Protein AF-K2RUW6-F1 (afdb_monomer_lite)

Foldseek 3Di:
DDDDDDDDDDDDDDDDDDDDDDDDDDDDDDDDDDDDDDDDDDDDDDDPVPPPQVQWWWWFDDLNDTDTDRPVVCQLDVPDGFWTFTDGDDDDDDDDDDDDDLRATFTQLLLCQWLVLVQVLVCVVVCVQPDWQEKEFEDEEADQDDDDGSLLAQDPQHACCNRPVLNLLLSVCVRPNAAQWKAKAFAEPHPPRPDDDQPRRRGHWMWMWGHHPVNHTYIYIYYHRDPDPFAWGIWIHHPFWIKTFTDTFCQSVCVVVVHDPPDPPHRADDQVRFMWIWGQDPNDTDIDTHGRPDGPGSVVLVVQCVCSNVVHDHHPHDPVSSVVSVVSSVQNSVNNRVVHMDGD

pLDDT: mean 72.22, std 28.94, range [18.72, 98.88]

Sequence (344 aa):
MPDGTSLRTPEGTQRLESLGVSRCVWSWRGSKTGTPLYLPITSRRVNLDTIDNSKVISEAVREGRWQTRPLSEVLQRAHTVGSCVVHQTQPPRTTGRIYARTNASTTHAHRRWDADFVTLRKLLEDGTLGRVVDFNTHFDRYSPTLRAGWKAETRPGNGAIYDLGTHLIDQVVTLFGLPAKITAFIGNQRADAPRGAGHADPGDSFTVHLHYNDGLLATARAAVMSTEEEQLRFWVRGEKGSFKKYHLDVQEDQLLAGLRPGQEGYGFDPESHYGTLTLLKDGKPVRQTHPTLPPQTYVEYYRVLEKALNGEGEVPVKAEEAAAVIRLIELAKESSQSGKTLDV

InterPro domains:
  IPR004104 Gfo/Idh/MocA-like oxidoreductase, C-terminal [PF02894] (121-343)
  IPR051317 Gfo/Idh/MocA family oxidoreductases [PTHR43708] (109-344)

Structure (mmCIF, N/CA/C/O backbone):
data_AF-K2RUW6-F1
#
_entry.id   AF-K2RUW6-F1
#
loop_
_atom_site.group_PDB
_atom_site.id
_atom_site.type_symbol
_atom_site.label_atom_id
_atom_site.label_alt_id
_atom_site.label_comp_id
_atom_site.label_asym_id
_atom_site.label_entity_id
_atom_site.label_seq_id
_atom_site.pdbx_PDB_ins_code
_atom_site.Cartn_x
_atom_site.Cartn_y
_atom_site.Cartn_z
_atom_site.occupancy
_atom_site.B_iso_or_equiv
_atom_site.auth_seq_id
_atom_site.auth_comp_id
_atom_site.auth_asym_id
_atom_site.auth_atom_id
_atom_site.pdbx_PDB_model_num
ATOM 1 N N . MET A 1 1 ? -19.564 43.915 -70.260 1.00 26.12 1 MET A N 1
ATOM 2 C CA . MET A 1 1 ? -19.766 42.950 -71.362 1.00 26.12 1 MET A CA 1
ATOM 3 C C . MET A 1 1 ? -18.841 41.756 -71.125 1.00 26.12 1 MET A C 1
ATOM 5 O O . MET A 1 1 ? -17.828 41.976 -70.471 1.00 26.12 1 MET A O 1
ATOM 9 N N . PRO A 1 2 ? -19.269 40.532 -71.487 1.00 47.50 2 PRO A N 1
ATOM 10 C CA . PRO A 1 2 ? -18.914 39.267 -70.806 1.00 47.50 2 PRO A CA 1
ATOM 11 C C . PRO A 1 2 ? -17.624 38.620 -71.364 1.00 47.50 2 PRO A C 1
ATOM 13 O O . PRO A 1 2 ? -17.110 39.124 -72.355 1.00 47.50 2 PRO A O 1
ATOM 16 N N . ASP A 1 3 ? -17.033 37.567 -70.783 1.00 30.02 3 ASP A N 1
ATOM 17 C CA . ASP A 1 3 ? -17.565 36.367 -70.091 1.00 30.02 3 ASP A CA 1
ATOM 18 C C . ASP A 1 3 ? -16.663 35.890 -68.906 1.00 30.02 3 ASP A C 1
ATOM 20 O O . ASP A 1 3 ? -15.709 36.570 -68.549 1.00 30.02 3 ASP A O 1
ATOM 24 N N . GLY A 1 4 ? -16.930 34.811 -68.145 1.00 29.80 4 GLY A N 1
ATOM 25 C CA . GLY A 1 4 ? -18.091 33.912 -68.079 1.00 29.80 4 GLY A CA 1
ATOM 26 C C . GLY A 1 4 ? -18.096 33.012 -66.819 1.00 29.80 4 GLY A C 1
ATOM 27 O O . GLY A 1 4 ? -17.070 32.471 -66.430 1.00 29.80 4 GLY A O 1
ATOM 28 N N . THR A 1 5 ? -19.275 32.867 -66.193 1.00 31.95 5 THR A N 1
ATOM 29 C CA . THR A 1 5 ? -19.789 31.706 -65.403 1.00 31.95 5 THR A CA 1
ATOM 30 C C . THR A 1 5 ? -18.801 30.791 -64.639 1.00 31.95 5 THR A C 1
ATOM 32 O O . THR A 1 5 ? -18.088 29.999 -65.236 1.00 31.95 5 THR A O 1
ATOM 35 N N . SER A 1 6 ? -18.781 30.814 -63.297 1.00 27.91 6 SER A N 1
ATOM 36 C CA . SER A 1 6 ? -19.710 30.097 -62.381 1.00 27.91 6 SER A CA 1
ATOM 37 C C . SER A 1 6 ? -19.414 28.602 -62.159 1.00 27.91 6 SER A C 1
ATOM 39 O O . SER A 1 6 ? -19.637 27.801 -63.057 1.00 27.91 6 SER A O 1
ATOM 41 N N . LEU A 1 7 ? -19.143 28.221 -60.899 1.00 29.03 7 LEU A N 1
ATOM 42 C CA . LEU A 1 7 ? -20.033 27.360 -60.088 1.00 29.03 7 LEU A CA 1
ATOM 43 C C . LEU A 1 7 ? -19.776 27.571 -58.573 1.00 29.03 7 LEU A C 1
ATOM 45 O O . LEU A 1 7 ? -18.788 28.196 -58.194 1.00 29.03 7 LEU A O 1
ATOM 49 N N . ARG A 1 8 ? -20.727 27.165 -57.715 1.00 26.20 8 ARG A N 1
ATOM 50 C CA . ARG A 1 8 ? -20.937 27.705 -56.350 1.00 26.20 8 ARG A CA 1
ATOM 51 C C . ARG A 1 8 ? -20.629 26.732 -55.188 1.00 26.20 8 ARG A C 1
ATOM 53 O O . ARG A 1 8 ? -21.021 25.576 -55.278 1.00 26.20 8 ARG A O 1
ATOM 60 N N . THR A 1 9 ? -20.201 27.310 -54.046 1.00 25.36 9 THR A N 1
ATOM 61 C CA . THR A 1 9 ? -20.559 26.975 -52.625 1.00 25.36 9 THR A CA 1
ATOM 62 C C . THR A 1 9 ? -20.189 25.598 -52.021 1.00 25.36 9 THR A C 1
ATOM 64 O O . THR A 1 9 ? -19.997 24.656 -52.784 1.00 25.36 9 THR A O 1
ATOM 67 N N . PRO A 1 10 ? -20.165 25.425 -50.668 1.00 32.22 10 PRO A N 1
ATOM 68 C CA . PRO A 1 10 ? -20.484 26.371 -49.576 1.00 32.22 10 PRO A CA 1
ATOM 69 C C . PRO A 1 10 ? -19.377 26.567 -48.503 1.00 32.22 10 PRO A C 1
ATOM 71 O O . PRO A 1 10 ? -18.252 26.093 -48.628 1.00 32.22 10 PRO A O 1
ATOM 74 N N . GLU A 1 11 ? -19.738 27.333 -47.471 1.00 26.38 11 GLU A N 1
ATOM 75 C CA . GLU A 1 11 ? -18.943 27.859 -46.350 1.00 26.38 11 GLU A CA 1
ATOM 76 C C . GLU A 1 11 ? -18.670 26.854 -45.203 1.00 26.38 11 GLU A C 1
ATOM 78 O O . GLU A 1 11 ? -19.306 25.806 -45.108 1.00 26.38 11 GLU A O 1
ATOM 83 N N . GLY A 1 12 ? -17.797 27.254 -44.262 1.00 23.20 12 GLY A N 1
ATOM 84 C CA . GLY A 1 12 ? -17.574 26.603 -42.956 1.00 23.20 12 GLY A CA 1
ATOM 85 C C . GLY A 1 12 ? -16.311 25.721 -42.897 1.00 23.20 12 GLY A C 1
ATOM 86 O O . GLY A 1 12 ? -16.040 24.972 -43.826 1.00 23.20 12 GLY A O 1
ATOM 87 N N . THR A 1 13 ? -15.465 25.743 -41.858 1.00 24.97 13 THR A N 1
ATOM 88 C CA . THR A 1 13 ? -15.533 26.441 -40.556 1.00 24.97 13 THR A CA 1
ATOM 89 C C . THR A 1 13 ? -14.110 26.737 -40.032 1.00 24.97 13 THR A C 1
ATOM 91 O O . THR A 1 13 ? -13.125 26.193 -40.519 1.00 24.97 13 THR A O 1
ATOM 94 N N . GLN A 1 14 ? -14.031 27.654 -39.066 1.00 24.70 14 GLN A N 1
ATOM 95 C CA . GLN A 1 14 ? -12.871 28.270 -38.399 1.00 24.70 14 GLN A CA 1
ATOM 96 C C . GLN A 1 14 ? -11.597 27.426 -38.151 1.00 24.70 14 GLN A C 1
ATOM 98 O O . GLN A 1 14 ? -11.634 26.233 -37.863 1.00 24.70 14 GLN A O 1
ATOM 103 N N . ARG A 1 15 ? -10.460 28.144 -38.119 1.00 27.33 15 ARG A N 1
ATOM 104 C CA . ARG A 1 15 ? -9.162 27.704 -37.573 1.00 27.33 15 ARG A CA 1
ATOM 105 C C . ARG A 1 15 ? -9.279 27.156 -36.143 1.00 27.33 15 ARG A C 1
ATOM 107 O O . ARG A 1 15 ? -9.732 27.881 -35.263 1.00 27.33 15 ARG A O 1
ATOM 114 N N . LEU A 1 16 ? -8.654 26.004 -35.898 1.00 23.48 16 LEU A N 1
ATOM 115 C CA . LEU A 1 16 ? -8.007 25.671 -34.621 1.00 23.48 16 LEU A CA 1
ATOM 116 C C . LEU A 1 16 ? -6.668 24.960 -34.890 1.00 23.48 16 LEU A C 1
ATOM 118 O O . LEU A 1 16 ? -6.554 23.740 -34.816 1.00 23.48 16 LEU A O 1
ATOM 122 N N . GLU A 1 17 ? -5.636 25.743 -35.206 1.00 24.02 17 GLU A N 1
ATOM 123 C CA . GLU A 1 17 ? -4.245 25.291 -35.094 1.00 24.02 17 GLU A CA 1
ATOM 124 C C . GLU A 1 17 ? -3.764 25.537 -33.657 1.00 24.02 17 GLU A C 1
ATOM 126 O O . GLU A 1 17 ? -3.716 26.694 -33.244 1.00 24.02 17 GLU A O 1
ATOM 131 N N . SER A 1 18 ? -3.429 24.478 -32.901 1.00 26.59 18 SER A N 1
ATOM 132 C CA . SER A 1 18 ? -2.369 24.437 -31.856 1.00 26.59 18 SER A CA 1
ATOM 133 C C . SER A 1 18 ? -2.510 23.253 -30.877 1.00 26.59 18 SER A C 1
ATOM 135 O O . SER A 1 18 ? -2.664 23.430 -29.675 1.00 26.59 18 SER A O 1
ATOM 137 N N . LEU A 1 19 ? -2.349 22.017 -31.363 1.00 23.31 19 LEU A N 1
ATOM 138 C CA . LEU A 1 19 ? -1.865 20.915 -30.516 1.00 23.31 19 LEU A CA 1
ATOM 139 C C . LEU A 1 19 ? -0.732 20.183 -31.237 1.00 23.31 19 LEU A C 1
ATOM 141 O O . LEU A 1 19 ? -0.948 19.343 -32.110 1.00 23.31 19 LEU A O 1
ATOM 145 N N . GLY A 1 20 ? 0.499 20.549 -30.877 1.00 25.28 20 GLY A N 1
ATOM 146 C CA . GLY A 1 20 ? 1.721 19.951 -31.403 1.00 25.28 20 GLY A CA 1
ATOM 147 C C . GLY A 1 20 ? 1.935 18.538 -30.870 1.00 25.28 20 GLY A C 1
ATOM 148 O O . GLY A 1 20 ? 2.642 18.348 -29.886 1.00 25.28 20 GLY A O 1
ATOM 149 N N . VAL A 1 21 ? 1.357 17.540 -31.540 1.00 21.78 21 VAL A N 1
ATOM 150 C CA . VAL A 1 21 ? 1.669 16.125 -31.300 1.00 21.78 21 VAL A CA 1
ATOM 151 C C . VAL A 1 21 ? 2.730 15.679 -32.304 1.00 21.78 21 VAL A C 1
ATOM 153 O O . VAL A 1 21 ? 2.428 15.327 -33.446 1.00 21.78 21 VAL A O 1
ATOM 156 N N . SER A 1 22 ? 3.991 15.695 -31.873 1.00 21.28 22 SER A N 1
ATOM 157 C CA . SER A 1 22 ? 5.125 15.205 -32.660 1.00 21.28 22 SER A CA 1
ATOM 158 C C . SER A 1 22 ? 4.976 13.711 -32.959 1.00 21.28 22 SER A C 1
ATOM 160 O O . SER A 1 22 ? 5.244 12.862 -32.109 1.00 21.28 22 SER A O 1
ATOM 162 N N . ARG A 1 23 ? 4.576 13.369 -34.190 1.00 19.94 23 ARG A N 1
ATOM 163 C CA . ARG A 1 23 ? 4.574 11.981 -34.674 1.00 19.94 23 ARG A CA 1
ATOM 164 C C . ARG A 1 23 ? 6.006 11.455 -34.761 1.00 19.94 23 ARG A C 1
ATOM 166 O O . ARG A 1 23 ? 6.738 11.818 -35.678 1.00 19.94 23 ARG A O 1
ATOM 173 N N . CYS A 1 24 ? 6.382 10.541 -33.870 1.00 19.39 24 CYS A N 1
ATOM 174 C CA . CYS A 1 24 ? 7.590 9.745 -34.056 1.00 19.39 24 CYS A CA 1
ATOM 175 C C . CYS A 1 24 ? 7.265 8.563 -34.985 1.00 19.39 24 CYS A C 1
ATOM 177 O O . CYS A 1 24 ? 6.547 7.642 -34.604 1.00 19.39 24 CYS A O 1
ATOM 179 N N . VAL A 1 25 ? 7.753 8.614 -36.226 1.00 18.72 25 VAL A N 1
ATOM 180 C CA . VAL A 1 25 ? 7.603 7.537 -37.216 1.00 18.72 25 VAL A CA 1
ATOM 181 C C . VAL A 1 25 ? 8.901 6.742 -37.269 1.00 18.72 25 VAL A C 1
ATOM 183 O O . VAL A 1 25 ? 9.949 7.313 -37.559 1.00 18.72 25 VAL A O 1
ATOM 186 N N . TRP A 1 26 ? 8.824 5.425 -37.078 1.00 18.89 26 TRP A N 1
ATOM 187 C CA . TRP A 1 26 ? 9.929 4.510 -37.370 1.00 18.89 26 TRP A CA 1
ATOM 188 C C . TRP A 1 26 ? 9.476 3.413 -38.330 1.00 18.89 26 TRP A C 1
ATOM 190 O O . TRP A 1 26 ? 8.392 2.850 -38.203 1.00 18.89 26 TRP A O 1
ATOM 200 N N . SER A 1 27 ? 10.313 3.151 -39.332 1.00 19.73 27 SER A N 1
ATOM 201 C CA . SER A 1 27 ? 10.071 2.169 -40.391 1.00 19.73 27 SER A CA 1
ATOM 202 C C . SER A 1 27 ? 10.946 0.935 -40.197 1.00 19.73 27 SER A C 1
ATOM 204 O O . SER A 1 27 ? 12.066 1.044 -39.699 1.00 19.73 27 SER A O 1
ATOM 206 N N . TRP A 1 28 ? 10.478 -0.227 -40.656 1.00 20.50 28 TRP A N 1
ATOM 207 C CA . TRP A 1 28 ? 11.332 -1.404 -40.798 1.00 20.50 28 TRP A CA 1
ATOM 208 C C . TRP A 1 28 ? 10.971 -2.238 -42.037 1.00 20.50 28 TRP A C 1
ATOM 210 O O . TRP A 1 28 ? 9.845 -2.176 -42.534 1.00 20.50 28 TRP A O 1
ATOM 220 N N . ARG A 1 29 ? 11.955 -2.962 -42.589 1.00 21.34 29 ARG A N 1
ATOM 221 C CA . ARG A 1 29 ? 11.885 -3.675 -43.881 1.00 21.34 29 ARG A CA 1
ATOM 222 C C . ARG A 1 29 ? 12.026 -5.193 -43.704 1.00 21.34 29 ARG A C 1
ATOM 224 O O . ARG A 1 29 ? 12.934 -5.632 -43.014 1.00 21.34 29 ARG A O 1
ATOM 231 N N . GLY A 1 30 ? 11.275 -5.955 -44.509 1.00 22.16 30 GLY A N 1
ATOM 232 C CA . GLY A 1 30 ? 11.495 -7.391 -44.776 1.00 22.16 30 GLY A CA 1
ATOM 233 C C . GLY A 1 30 ? 10.592 -8.343 -43.967 1.00 22.16 30 GLY A C 1
ATOM 234 O O . GLY A 1 30 ? 10.224 -8.015 -42.851 1.00 22.16 30 GLY A O 1
ATOM 235 N N . SER A 1 31 ? 10.170 -9.512 -44.474 1.00 24.80 31 SER A N 1
ATOM 236 C CA . SER A 1 31 ? 10.351 -10.089 -45.823 1.00 24.80 31 SER A CA 1
ATOM 237 C C . SER A 1 31 ? 9.348 -11.222 -46.147 1.00 24.80 31 SER A C 1
ATOM 239 O O . SER A 1 31 ? 9.197 -12.126 -45.342 1.00 24.80 31 SER A O 1
ATOM 241 N N . LYS A 1 32 ? 8.749 -11.150 -47.353 1.00 29.05 32 LYS A N 1
ATOM 242 C CA . LYS A 1 32 ? 8.277 -12.185 -48.327 1.00 29.05 32 LYS A CA 1
ATOM 243 C C . LYS A 1 32 ? 7.868 -13.632 -47.914 1.00 29.05 32 LYS A C 1
ATOM 245 O O . LYS A 1 32 ? 8.526 -14.253 -47.102 1.00 29.05 32 LYS A O 1
ATOM 250 N N . THR A 1 33 ? 6.923 -14.171 -48.722 1.00 27.03 33 THR A N 1
ATOM 251 C CA . THR A 1 33 ? 6.273 -15.525 -48.738 1.00 27.03 33 THR A CA 1
ATOM 252 C C . THR A 1 33 ? 5.322 -15.778 -47.547 1.00 27.03 33 THR A C 1
ATOM 254 O O . THR A 1 33 ? 5.494 -15.166 -46.507 1.00 27.03 33 THR A O 1
ATOM 257 N N . GLY A 1 34 ? 4.234 -16.563 -47.575 1.00 24.23 34 GLY A N 1
ATOM 258 C CA . GLY A 1 34 ? 3.506 -17.373 -48.579 1.00 24.23 34 GLY A CA 1
ATOM 259 C C . GLY A 1 34 ? 2.799 -18.525 -47.822 1.00 24.23 34 GLY A C 1
ATOM 260 O O . GLY A 1 34 ? 3.422 -19.082 -46.930 1.00 24.23 34 GLY A O 1
ATOM 261 N N . THR A 1 35 ? 1.537 -18.940 -48.012 1.00 21.73 35 THR A N 1
ATOM 262 C CA . THR A 1 35 ? 0.459 -18.700 -49.009 1.00 21.73 35 THR A CA 1
ATOM 263 C C . THR A 1 35 ? -0.899 -19.025 -48.312 1.00 21.73 35 THR A C 1
ATOM 265 O O . THR A 1 35 ? -0.878 -19.838 -47.388 1.00 21.73 35 THR A O 1
ATOM 268 N N . PRO A 1 36 ? -2.074 -18.423 -48.636 1.00 23.23 36 PRO A N 1
ATOM 269 C CA . PRO A 1 36 ? -3.251 -18.511 -47.752 1.00 23.23 36 PRO A CA 1
ATOM 270 C C . PRO A 1 36 ? -3.958 -19.877 -47.770 1.00 23.23 36 PRO A C 1
ATOM 272 O O . PRO A 1 36 ? -4.435 -20.321 -48.813 1.00 23.23 36 PRO A O 1
ATOM 275 N N . LEU A 1 37 ? -4.120 -20.481 -46.589 1.00 21.27 37 LEU A N 1
ATOM 276 C CA . LEU A 1 37 ? -4.998 -21.630 -46.365 1.00 21.27 37 LEU A CA 1
ATOM 277 C C . LEU A 1 37 ? -6.381 -21.136 -45.907 1.00 21.27 37 LEU A C 1
ATOM 279 O O . LEU A 1 37 ? -6.482 -20.410 -44.918 1.00 21.27 37 LEU A O 1
ATOM 283 N N . TYR A 1 38 ? -7.445 -21.525 -46.611 1.00 22.59 38 TYR A N 1
ATOM 284 C CA . TYR A 1 38 ? -8.826 -21.260 -46.200 1.00 22.59 38 TYR A CA 1
ATOM 285 C C . TYR A 1 38 ? -9.434 -22.513 -45.569 1.00 22.59 38 TYR A C 1
ATOM 287 O O . TYR A 1 38 ? -9.513 -23.552 -46.218 1.00 22.59 38 TYR A O 1
ATOM 295 N N . LEU A 1 39 ? -9.939 -22.384 -44.343 1.00 19.88 39 LEU A N 1
ATOM 296 C CA . LEU A 1 39 ? -10.877 -23.331 -43.742 1.00 19.88 39 LEU A CA 1
ATOM 297 C C . LEU A 1 39 ? -12.059 -22.537 -43.166 1.00 19.88 39 LEU A C 1
ATOM 299 O O . LEU A 1 39 ? -11.839 -21.663 -42.325 1.00 19.88 39 LEU A O 1
ATOM 303 N N . PRO A 1 40 ? -13.305 -22.792 -43.599 1.00 24.72 40 PRO A N 1
ATOM 304 C CA . PRO A 1 40 ? -14.477 -22.376 -42.847 1.00 24.72 40 PRO A CA 1
ATOM 305 C C . PRO A 1 40 ? -14.701 -23.372 -41.704 1.00 24.72 40 PRO A C 1
ATOM 307 O O . PRO A 1 40 ? -14.586 -24.570 -41.932 1.00 24.72 40 PRO A O 1
ATOM 310 N N . ILE A 1 41 ? -15.079 -22.910 -40.510 1.00 21.80 41 ILE A N 1
ATOM 311 C CA . ILE A 1 41 ? -15.919 -23.680 -39.577 1.00 21.80 41 ILE A CA 1
ATOM 312 C C . ILE A 1 41 ? -16.532 -22.754 -38.522 1.00 21.80 41 ILE A C 1
ATOM 314 O O . ILE A 1 41 ? -16.000 -21.703 -38.170 1.00 21.80 41 ILE A O 1
ATOM 318 N N . THR A 1 42 ? -17.722 -23.156 -38.097 1.00 24.77 42 THR A N 1
ATOM 319 C CA . THR A 1 42 ? -18.661 -22.476 -37.208 1.00 24.77 42 THR A CA 1
ATOM 320 C C . THR A 1 42 ? -18.242 -22.459 -35.736 1.00 24.77 42 THR A C 1
ATOM 322 O O . THR A 1 42 ? -17.519 -23.336 -35.272 1.00 24.77 42 THR A O 1
ATOM 325 N N . SER A 1 43 ? -18.810 -21.496 -35.005 1.00 33.50 43 SER A N 1
ATOM 326 C CA . SER A 1 43 ? -18.864 -21.360 -33.541 1.00 33.50 43 SER A CA 1
ATOM 327 C C . SER A 1 43 ? -18.543 -22.608 -32.695 1.00 33.50 43 SER A C 1
ATOM 329 O O . SER A 1 43 ? -19.289 -23.588 -32.684 1.00 33.50 43 SER A O 1
ATOM 331 N N . ARG A 1 44 ? -17.499 -22.503 -31.860 1.00 25.91 44 ARG A N 1
ATOM 332 C CA . ARG A 1 44 ? -17.321 -23.251 -30.599 1.00 25.91 44 ARG A CA 1
ATOM 333 C C . ARG A 1 44 ? -16.289 -22.554 -29.705 1.00 25.91 44 ARG A C 1
ATOM 335 O O . ARG A 1 44 ? -15.545 -21.702 -30.179 1.00 25.91 44 ARG A O 1
ATOM 342 N N . ARG A 1 45 ? -16.302 -22.900 -28.411 1.00 25.81 45 ARG A N 1
ATOM 343 C CA . ARG A 1 45 ? -15.426 -22.337 -27.364 1.00 25.81 45 ARG A CA 1
ATOM 344 C C . ARG A 1 45 ? -13.955 -22.375 -27.793 1.00 25.81 45 ARG A C 1
ATOM 346 O O . ARG A 1 45 ? -13.490 -23.414 -28.257 1.00 25.81 45 ARG A O 1
ATOM 353 N N . VAL A 1 46 ? -13.250 -21.265 -27.594 1.00 29.36 46 VAL A N 1
ATOM 354 C CA . VAL A 1 46 ? -11.802 -21.159 -27.816 1.00 29.36 46 VAL A CA 1
ATOM 355 C C . VAL A 1 46 ? -11.075 -21.988 -26.751 1.00 29.36 46 VAL A C 1
ATOM 357 O O . VAL A 1 46 ? -11.457 -21.967 -25.582 1.00 29.36 46 VAL A O 1
ATOM 360 N N . ASN A 1 47 ? -10.062 -22.752 -27.164 1.00 27.45 47 ASN A N 1
ATOM 361 C CA . ASN A 1 47 ? -9.158 -23.450 -26.249 1.00 27.45 47 ASN A CA 1
ATOM 362 C C . ASN A 1 47 ? -7.985 -22.516 -25.903 1.00 27.45 47 ASN A C 1
ATOM 364 O O . ASN A 1 47 ? -7.493 -21.823 -26.796 1.00 27.45 47 ASN A O 1
ATOM 368 N N . LEU A 1 48 ? -7.501 -22.521 -24.659 1.00 31.98 48 LEU A N 1
ATOM 369 C CA . LEU A 1 48 ? -6.413 -21.638 -24.202 1.00 31.98 48 LEU A CA 1
ATOM 370 C C . LEU A 1 48 ? -5.142 -21.785 -25.064 1.00 31.98 48 LEU A C 1
ATOM 372 O O . LEU A 1 48 ? -4.490 -20.793 -25.384 1.00 31.98 48 LEU A O 1
ATOM 376 N N . ASP A 1 49 ? -4.866 -22.996 -25.558 1.00 33.34 49 ASP A N 1
ATOM 377 C CA . ASP A 1 49 ? -3.742 -23.295 -26.464 1.00 33.34 49 ASP A CA 1
ATOM 378 C C . ASP A 1 49 ? -3.875 -22.683 -27.876 1.00 33.34 49 ASP A C 1
ATOM 380 O O . ASP A 1 49 ? -2.952 -22.776 -28.684 1.00 33.34 49 ASP A O 1
ATOM 384 N N . THR A 1 50 ? -5.029 -22.096 -28.214 1.00 33.44 50 THR A N 1
ATOM 385 C CA . THR A 1 50 ? -5.324 -21.551 -29.556 1.00 33.44 50 THR A CA 1
ATOM 386 C C . THR A 1 50 ? -5.273 -20.025 -29.638 1.00 33.44 50 THR A C 1
ATOM 388 O O . THR A 1 50 ? -5.510 -19.462 -30.710 1.00 33.44 50 THR A O 1
ATOM 391 N N . ILE A 1 51 ? -4.898 -19.342 -28.548 1.00 37.47 51 ILE A N 1
ATOM 392 C CA . ILE A 1 51 ? -4.551 -17.919 -28.602 1.00 37.47 51 ILE A CA 1
ATOM 393 C C . ILE A 1 51 ? -3.253 -17.766 -29.398 1.00 37.47 51 ILE A C 1
ATOM 395 O O . ILE A 1 51 ? -2.161 -18.132 -28.960 1.00 37.47 51 ILE A O 1
ATOM 399 N N . ASP A 1 52 ? -3.375 -17.177 -30.583 1.00 42.59 52 ASP A N 1
ATOM 400 C CA . ASP A 1 52 ? -2.241 -16.781 -31.406 1.00 42.59 52 ASP A CA 1
ATOM 401 C C . ASP A 1 52 ? -1.473 -15.637 -30.723 1.00 42.59 52 ASP A C 1
ATOM 403 O O . ASP A 1 52 ? -1.761 -14.454 -30.921 1.00 42.59 52 ASP A O 1
ATOM 407 N N . ASN A 1 53 ? -0.478 -16.009 -29.914 1.00 38.53 53 ASN A N 1
ATOM 408 C CA . ASN A 1 53 ? 0.382 -15.098 -29.155 1.00 38.53 53 ASN A CA 1
ATOM 409 C C . ASN A 1 53 ? 1.120 -14.059 -30.026 1.00 38.53 53 ASN A C 1
ATOM 411 O O . ASN A 1 53 ? 1.631 -13.083 -29.482 1.00 38.53 53 ASN A O 1
ATOM 415 N N . SER A 1 5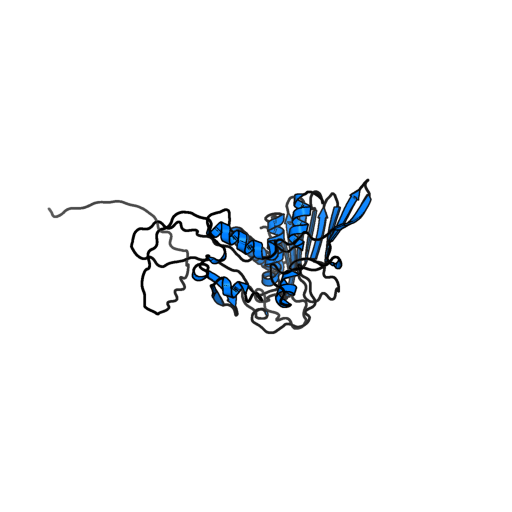4 ? 1.155 -14.209 -31.360 1.00 38.28 54 SER A N 1
ATOM 416 C CA . SER A 1 54 ? 1.676 -13.171 -32.265 1.00 38.28 54 SER A CA 1
ATOM 417 C C . SER A 1 54 ? 0.757 -11.944 -32.389 1.00 38.28 54 SER A C 1
ATOM 419 O O . SER A 1 54 ? 1.196 -10.889 -32.847 1.00 38.28 54 SER A O 1
ATOM 421 N N . LYS A 1 55 ? -0.512 -12.057 -31.965 1.00 35.62 55 LYS A N 1
ATOM 422 C CA . LYS A 1 55 ? -1.531 -10.994 -32.037 1.00 35.62 55 LYS A CA 1
ATOM 423 C C . LYS A 1 55 ? -1.707 -10.196 -30.742 1.00 35.62 55 LYS A C 1
ATOM 425 O O . LYS A 1 55 ? -2.443 -9.207 -30.753 1.00 35.62 55 LYS A O 1
ATOM 430 N N . VAL A 1 56 ? -1.050 -10.601 -29.653 1.00 44.12 56 VAL A N 1
ATOM 431 C CA . VAL A 1 56 ? -1.015 -9.864 -28.381 1.00 44.12 56 VAL A CA 1
ATOM 432 C C . VAL A 1 56 ? 0.386 -9.299 -28.194 1.00 44.12 56 VAL A C 1
ATOM 434 O O . VAL A 1 56 ? 1.331 -10.022 -27.881 1.00 44.12 56 VAL A O 1
ATOM 437 N N . ILE A 1 57 ? 0.510 -7.992 -28.414 1.00 47.22 57 ILE A N 1
ATOM 438 C CA . ILE A 1 57 ? 1.758 -7.255 -28.233 1.00 47.22 57 ILE A CA 1
ATOM 439 C C . ILE A 1 57 ? 1.786 -6.725 -26.803 1.00 47.22 57 ILE A C 1
ATOM 441 O O . ILE A 1 57 ? 0.898 -5.972 -26.415 1.00 47.22 57 ILE A O 1
ATOM 445 N N . SER A 1 58 ? 2.807 -7.104 -26.039 1.00 49.38 58 SER A N 1
ATOM 446 C CA . SER A 1 58 ? 3.136 -6.470 -24.766 1.00 49.38 58 SER A CA 1
ATOM 447 C C . SER A 1 58 ? 4.279 -5.494 -24.983 1.00 49.38 58 SER A C 1
ATOM 449 O O . SER A 1 58 ? 5.343 -5.893 -25.457 1.00 49.38 58 SER A O 1
ATOM 451 N N . GLU A 1 59 ? 4.091 -4.237 -24.603 1.00 44.25 59 GLU A N 1
ATOM 452 C CA . GLU A 1 59 ? 5.206 -3.310 -24.402 1.00 44.25 59 GLU A CA 1
ATOM 453 C C . GLU A 1 59 ? 5.780 -3.460 -22.986 1.00 44.25 59 GLU A C 1
ATOM 455 O O . GLU A 1 59 ? 5.068 -3.837 -22.059 1.00 44.25 59 GLU A O 1
ATOM 460 N N . ALA A 1 60 ? 7.082 -3.233 -22.823 1.00 45.94 60 ALA A N 1
ATOM 461 C CA . ALA A 1 60 ? 7.744 -3.174 -21.521 1.00 45.94 60 ALA A CA 1
ATOM 462 C C . ALA A 1 60 ? 8.933 -2.209 -21.582 1.00 45.94 60 ALA A C 1
ATOM 464 O O . ALA A 1 60 ? 9.660 -2.184 -22.582 1.00 45.94 60 ALA A O 1
ATOM 465 N N . VAL A 1 61 ? 9.165 -1.437 -20.517 1.00 41.44 61 VAL A N 1
ATOM 466 C CA . VAL A 1 61 ? 10.325 -0.533 -20.440 1.00 41.44 61 VAL A CA 1
ATOM 467 C C . VAL A 1 61 ? 11.576 -1.291 -20.001 1.00 41.44 61 VAL A C 1
ATOM 469 O O . VAL A 1 61 ? 11.642 -1.827 -18.896 1.00 41.44 61 VAL A O 1
ATOM 472 N N . ARG A 1 62 ? 12.618 -1.255 -20.835 1.00 45.06 62 ARG A N 1
ATOM 473 C CA . ARG A 1 62 ? 13.979 -1.661 -20.467 1.00 45.06 62 ARG A CA 1
ATOM 474 C C . ARG A 1 62 ? 14.971 -0.595 -20.921 1.00 45.06 62 ARG A C 1
ATOM 476 O O . ARG A 1 62 ? 14.917 -0.152 -22.063 1.00 45.06 62 ARG A O 1
ATOM 483 N N . GLU A 1 63 ? 15.870 -0.176 -20.026 1.00 43.06 63 GLU A N 1
ATOM 484 C CA . GLU A 1 63 ? 16.932 0.814 -20.315 1.00 43.06 63 GLU A CA 1
ATOM 485 C C . GLU A 1 63 ? 16.392 2.176 -20.832 1.00 43.06 63 GLU A C 1
ATOM 487 O O . GLU A 1 63 ? 17.098 2.948 -21.485 1.00 43.06 63 GLU A O 1
ATOM 492 N N . GLY A 1 64 ? 15.127 2.494 -20.518 1.00 38.56 64 GLY A N 1
ATOM 493 C CA . GLY A 1 64 ? 14.415 3.684 -21.001 1.00 38.56 64 GLY A CA 1
ATOM 494 C C . GLY A 1 64 ? 13.829 3.563 -22.415 1.00 38.56 64 GLY A C 1
ATOM 495 O O . GLY A 1 64 ? 13.493 4.581 -23.015 1.00 38.56 64 GLY A O 1
ATOM 496 N N . ARG A 1 65 ? 13.713 2.350 -22.972 1.00 37.53 65 ARG A N 1
ATOM 497 C CA . ARG A 1 65 ? 13.056 2.085 -24.263 1.00 37.53 65 ARG A CA 1
ATOM 498 C C . ARG A 1 65 ? 11.901 1.103 -24.091 1.00 37.53 65 ARG A C 1
ATOM 500 O O . ARG A 1 65 ? 12.055 0.083 -23.421 1.00 37.53 65 ARG A O 1
ATOM 507 N N . TRP A 1 66 ? 10.781 1.387 -24.749 1.00 43.50 66 TRP A N 1
ATOM 508 C CA . TRP A 1 66 ? 9.679 0.442 -24.916 1.00 43.50 66 TRP A CA 1
ATOM 509 C C . TRP A 1 66 ? 10.105 -0.679 -25.874 1.00 43.50 66 TRP A C 1
ATOM 511 O O . TRP A 1 66 ? 10.576 -0.408 -26.980 1.00 43.50 66 TRP A O 1
ATOM 521 N N . GLN A 1 67 ? 9.976 -1.934 -25.443 1.00 37.28 67 GLN A N 1
ATOM 522 C CA . GLN A 1 67 ? 10.188 -3.121 -26.274 1.00 37.28 67 GLN A CA 1
ATOM 523 C C . GLN A 1 67 ? 8.866 -3.862 -26.458 1.00 37.28 67 GLN A C 1
ATOM 525 O O . GLN A 1 67 ? 8.253 -4.258 -25.471 1.00 37.28 67 GLN A O 1
ATOM 530 N N . THR A 1 68 ? 8.463 -4.094 -27.707 1.00 40.59 68 THR A N 1
ATOM 531 C CA . THR A 1 68 ? 7.322 -4.946 -28.059 1.00 40.59 68 THR A CA 1
ATOM 532 C C . THR A 1 68 ? 7.730 -6.422 -28.040 1.00 40.59 68 THR A C 1
ATOM 534 O O . THR A 1 68 ? 8.741 -6.801 -28.633 1.00 40.59 68 THR A O 1
ATOM 537 N N . ARG A 1 69 ? 6.954 -7.277 -27.361 1.00 49.97 69 ARG A N 1
ATOM 538 C CA . ARG A 1 69 ? 7.169 -8.736 -27.301 1.00 49.97 69 ARG A CA 1
ATOM 539 C C . ARG A 1 69 ? 5.855 -9.523 -27.390 1.00 49.97 69 ARG A C 1
ATOM 541 O O . ARG A 1 69 ? 4.822 -9.008 -26.956 1.00 49.97 69 ARG A O 1
ATOM 548 N N . PRO A 1 70 ? 5.881 -10.773 -27.895 1.00 45.16 70 PRO A N 1
ATOM 549 C CA . PRO A 1 70 ? 4.768 -11.710 -27.751 1.00 45.16 70 PRO A CA 1
ATOM 550 C C . PRO A 1 70 ? 4.512 -12.032 -26.275 1.00 45.16 70 PRO A C 1
ATOM 552 O O . PRO A 1 70 ? 5.458 -12.204 -25.501 1.00 45.16 70 PRO A O 1
ATOM 555 N N . LEU A 1 71 ? 3.240 -12.178 -25.900 1.00 43.50 71 LEU A N 1
ATOM 556 C CA . LEU A 1 71 ? 2.814 -12.451 -24.520 1.00 43.50 71 LEU A CA 1
ATOM 557 C C . LEU A 1 71 ? 3.540 -13.652 -23.874 1.00 43.50 71 LEU A C 1
ATOM 559 O O . LEU A 1 71 ? 3.925 -13.596 -22.706 1.00 43.50 71 LEU A O 1
ATOM 563 N N . SER A 1 72 ? 3.788 -14.714 -24.644 1.00 42.66 72 SER A N 1
ATOM 564 C CA . SER A 1 72 ? 4.452 -15.936 -24.174 1.00 42.66 72 SER A CA 1
ATOM 565 C C . SER A 1 72 ? 5.905 -15.737 -23.719 1.00 42.66 72 SER A C 1
ATOM 567 O O . SER A 1 72 ? 6.332 -16.414 -22.785 1.00 42.66 72 SER A O 1
ATOM 569 N N . GLU A 1 73 ? 6.665 -14.800 -24.304 1.00 42.94 73 GLU A N 1
ATOM 570 C CA . GLU A 1 73 ? 8.017 -14.477 -23.814 1.00 42.94 73 GLU A CA 1
ATOM 571 C C . GLU A 1 73 ? 7.981 -13.729 -22.477 1.00 42.94 73 GLU A C 1
ATOM 573 O O . GLU A 1 73 ? 8.861 -13.922 -21.637 1.00 42.94 73 GLU A O 1
ATOM 578 N N . VAL A 1 74 ? 6.982 -12.861 -22.284 1.00 43.31 74 VAL A N 1
ATOM 579 C CA . VAL A 1 74 ? 6.855 -12.028 -21.080 1.00 43.31 74 VAL A CA 1
ATOM 580 C C . VAL A 1 74 ? 6.505 -12.896 -19.874 1.00 43.31 74 VAL A C 1
ATOM 582 O O . VAL A 1 74 ? 7.172 -12.804 -18.844 1.00 43.31 74 VAL A O 1
ATOM 585 N N . LEU A 1 75 ? 5.546 -13.815 -20.034 1.00 35.88 75 LEU A N 1
ATOM 586 C CA . LEU A 1 75 ? 5.162 -14.786 -19.003 1.00 35.88 75 LEU A CA 1
ATOM 587 C C . LEU A 1 75 ? 6.329 -15.689 -18.560 1.00 35.88 75 LEU A C 1
ATOM 589 O O . LEU A 1 75 ? 6.395 -16.081 -17.399 1.00 35.88 75 LEU A O 1
ATOM 593 N N . GLN A 1 76 ? 7.271 -15.997 -19.456 1.00 32.56 76 GLN A N 1
ATOM 594 C CA . GLN A 1 76 ? 8.439 -16.835 -19.150 1.00 32.56 76 GLN A CA 1
ATOM 595 C C . GLN A 1 76 ? 9.615 -16.081 -18.505 1.00 32.56 76 GLN A C 1
ATOM 597 O O . GLN A 1 76 ? 10.551 -16.725 -18.032 1.00 32.56 76 GLN A O 1
ATOM 602 N N . ARG A 1 77 ? 9.624 -14.739 -18.522 1.00 32.38 77 ARG A N 1
ATOM 603 C CA . ARG A 1 77 ? 10.786 -13.913 -18.126 1.00 32.38 77 ARG A CA 1
ATOM 604 C C . ARG A 1 77 ? 10.432 -12.758 -17.183 1.00 32.38 77 ARG A C 1
ATOM 606 O O . ARG A 1 77 ? 11.144 -11.752 -17.144 1.00 32.38 77 ARG A O 1
ATOM 613 N N . ALA A 1 78 ? 9.338 -12.889 -16.437 1.00 27.34 78 ALA A N 1
ATOM 614 C CA . ALA A 1 78 ? 8.830 -11.878 -15.513 1.00 27.34 78 ALA A CA 1
ATOM 615 C C . ALA A 1 78 ? 9.767 -11.657 -14.303 1.00 27.34 78 ALA A C 1
ATOM 617 O O . ALA A 1 78 ? 9.551 -12.192 -13.222 1.00 27.34 78 ALA A O 1
ATOM 618 N N . HIS A 1 79 ? 10.816 -10.850 -14.497 1.00 28.66 79 HIS A N 1
ATOM 619 C CA . HIS A 1 79 ? 11.740 -10.415 -13.437 1.00 28.66 79 HIS A CA 1
ATOM 620 C C . HIS A 1 79 ? 11.812 -8.890 -13.263 1.00 28.66 79 HIS A C 1
ATOM 622 O O . HIS A 1 79 ? 12.409 -8.406 -12.306 1.00 28.66 79 HIS A O 1
ATOM 628 N N . THR A 1 80 ? 11.245 -8.105 -14.187 1.00 26.09 80 THR A N 1
ATOM 629 C CA . THR A 1 80 ? 10.890 -6.685 -13.990 1.00 26.09 80 THR A CA 1
ATOM 630 C C . THR A 1 80 ? 10.064 -6.221 -15.190 1.00 26.09 80 THR A C 1
ATOM 632 O O . THR A 1 80 ? 10.577 -6.224 -16.308 1.00 26.09 80 THR A O 1
ATOM 635 N N . VAL A 1 81 ? 8.804 -5.818 -14.993 1.00 27.59 81 VAL A N 1
ATOM 636 C CA . VAL A 1 81 ? 7.948 -5.302 -16.080 1.00 27.59 81 VAL A CA 1
ATOM 637 C C . VAL A 1 81 ? 7.243 -4.028 -15.628 1.00 27.59 81 VAL A C 1
ATOM 639 O O . VAL A 1 81 ? 6.264 -4.074 -14.891 1.00 27.59 81 VAL A O 1
ATOM 642 N N . GLY A 1 82 ? 7.734 -2.886 -16.112 1.00 31.89 82 GLY A N 1
ATOM 643 C CA . GLY A 1 82 ? 6.973 -1.642 -16.104 1.00 31.89 82 GLY A CA 1
ATOM 644 C C . GLY A 1 82 ? 6.005 -1.621 -17.286 1.00 31.89 82 GLY A C 1
ATOM 645 O O . GLY A 1 82 ? 6.457 -1.683 -18.429 1.00 31.89 82 GLY A O 1
ATOM 646 N N . SER A 1 83 ? 4.710 -1.524 -16.972 1.00 37.84 83 SER A N 1
ATOM 647 C CA . SER A 1 83 ? 3.573 -1.217 -17.854 1.00 37.84 83 SER A CA 1
ATOM 648 C C . SER A 1 83 ? 3.509 -1.939 -19.204 1.00 37.84 83 SER A C 1
ATOM 650 O O . SER A 1 83 ? 4.016 -1.447 -20.208 1.00 37.84 83 SER A O 1
ATOM 652 N N . CYS A 1 84 ? 2.723 -3.017 -19.269 1.00 33.06 84 CYS A N 1
ATOM 653 C CA . CYS A 1 84 ? 2.122 -3.419 -20.540 1.00 33.06 84 CYS A CA 1
ATOM 654 C C . CYS A 1 84 ? 1.235 -2.288 -21.081 1.00 33.06 84 CYS A C 1
ATOM 656 O O . CYS A 1 84 ? 0.497 -1.676 -20.315 1.00 33.06 84 CYS A O 1
ATOM 658 N N . VAL A 1 85 ? 1.260 -2.075 -22.395 1.00 34.78 85 VAL A N 1
ATOM 659 C CA . VAL A 1 85 ? 0.154 -1.503 -23.174 1.00 34.78 85 VAL A CA 1
ATOM 660 C C . VAL A 1 85 ? -0.082 -2.477 -24.319 1.00 34.78 85 VAL A C 1
ATOM 662 O O . VAL A 1 85 ? 0.855 -2.809 -25.045 1.00 34.78 85 VAL A O 1
ATOM 665 N N . VAL A 1 86 ? -1.310 -2.980 -24.459 1.00 34.34 86 VAL A N 1
ATOM 666 C CA . VAL A 1 86 ? -1.672 -3.863 -25.576 1.00 34.34 86 VAL A CA 1
ATOM 667 C C . VAL A 1 86 ? -2.217 -3.007 -26.709 1.00 34.34 86 VAL A C 1
ATOM 669 O O . VAL A 1 86 ? -3.221 -2.320 -26.548 1.00 34.34 86 VAL A O 1
ATOM 672 N N . HIS A 1 87 ? -1.559 -3.037 -27.869 1.00 32.34 87 HIS A N 1
ATOM 673 C CA . HIS A 1 87 ? -2.022 -2.309 -29.049 1.00 32.34 87 HIS A CA 1
ATOM 674 C C . HIS A 1 87 ? -2.043 -3.219 -30.278 1.00 32.34 87 HIS A C 1
ATOM 676 O O . HIS A 1 87 ? -1.016 -3.496 -30.897 1.00 32.34 87 HIS A O 1
ATOM 682 N N . GLN A 1 88 ? -3.231 -3.700 -30.649 1.00 33.94 88 GLN A N 1
ATOM 683 C CA . GLN A 1 88 ? -3.401 -4.545 -31.826 1.00 33.94 88 GLN A CA 1
ATOM 684 C C . GLN A 1 88 ? -3.624 -3.676 -33.072 1.00 33.94 88 GLN A C 1
ATOM 686 O O . GLN A 1 88 ? -4.732 -3.222 -33.351 1.00 33.94 88 GLN A O 1
ATOM 691 N N . THR A 1 89 ? -2.560 -3.448 -33.847 1.00 26.95 89 THR A N 1
ATOM 692 C CA . THR A 1 89 ? -2.636 -2.732 -35.130 1.00 26.95 89 THR A CA 1
ATOM 693 C C . THR A 1 89 ? -2.239 -3.628 -36.298 1.00 26.95 89 THR A C 1
ATOM 695 O O . THR A 1 89 ? -1.168 -4.227 -36.315 1.00 26.95 89 THR A O 1
ATOM 698 N N . GLN A 1 90 ? -3.097 -3.685 -37.320 1.00 28.41 90 GLN A N 1
ATOM 699 C CA . GLN A 1 90 ? -2.704 -4.107 -38.665 1.00 28.41 90 GLN A CA 1
ATOM 700 C C . GLN A 1 90 ? -2.735 -2.900 -39.614 1.00 28.41 90 GLN A C 1
ATOM 702 O O . GLN A 1 90 ? -3.630 -2.058 -39.499 1.00 28.41 90 GLN A O 1
ATOM 707 N N . PRO A 1 91 ? -1.793 -2.804 -40.571 1.00 26.92 91 PRO A N 1
ATOM 708 C CA . PRO A 1 91 ? -1.821 -1.761 -41.588 1.00 26.92 91 PRO A CA 1
ATOM 709 C C . PRO A 1 91 ? -3.012 -1.965 -42.541 1.00 26.92 91 PRO A C 1
ATOM 711 O O . PRO A 1 91 ? -3.392 -3.107 -42.821 1.00 26.92 91 PRO A O 1
ATOM 714 N N . PRO A 1 92 ? -3.600 -0.885 -43.085 1.00 26.00 92 PRO A N 1
ATOM 715 C CA . PRO A 1 92 ? -4.785 -0.987 -43.924 1.00 26.00 92 PRO A CA 1
ATOM 716 C C . PRO A 1 92 ? -4.456 -1.683 -45.249 1.00 26.00 92 PRO A C 1
ATOM 718 O O . PRO A 1 92 ? -3.727 -1.149 -46.085 1.00 26.00 92 PRO A O 1
ATOM 721 N N . ARG A 1 93 ? -5.045 -2.862 -45.473 1.00 28.16 93 ARG A N 1
ATOM 722 C CA . ARG A 1 93 ? -5.189 -3.440 -46.812 1.00 28.16 93 ARG A CA 1
ATOM 723 C C . ARG A 1 93 ? -6.641 -3.354 -47.250 1.00 28.16 93 ARG A C 1
ATOM 725 O O . ARG A 1 93 ? -7.551 -3.769 -46.541 1.00 28.16 93 ARG A O 1
ATOM 732 N N . THR A 1 94 ? -6.833 -2.800 -48.437 1.00 33.50 94 THR A N 1
ATOM 733 C CA . THR A 1 94 ? -8.116 -2.654 -49.116 1.00 33.50 94 THR A CA 1
ATOM 734 C C . THR A 1 94 ? -8.697 -4.016 -49.490 1.00 33.50 94 THR A C 1
ATOM 736 O O . THR A 1 94 ? -8.303 -4.620 -50.482 1.00 33.50 94 THR A O 1
ATOM 739 N N . THR A 1 95 ? -9.653 -4.506 -48.702 1.00 25.89 95 THR A N 1
ATOM 740 C CA . THR A 1 95 ? -10.760 -5.376 -49.145 1.00 25.89 95 THR A CA 1
ATOM 741 C C . THR A 1 95 ? -11.748 -5.543 -47.992 1.00 25.89 95 THR A C 1
ATOM 743 O O . THR A 1 95 ? -11.346 -5.709 -46.843 1.00 25.89 95 THR A O 1
ATOM 746 N N . GLY A 1 96 ? -13.048 -5.444 -48.275 1.00 28.58 96 GLY A N 1
ATOM 747 C CA . GLY A 1 96 ? -14.068 -5.322 -47.234 1.00 28.58 96 GLY A CA 1
ATOM 748 C C . GLY A 1 96 ? -14.227 -6.575 -46.370 1.00 28.58 96 GLY A C 1
ATOM 749 O O . GLY A 1 96 ? -14.824 -7.557 -46.801 1.00 28.58 96 GLY A O 1
ATOM 750 N N . ARG A 1 97 ? -13.766 -6.501 -45.117 1.00 21.56 97 ARG A N 1
ATOM 751 C CA . ARG A 1 97 ? -14.231 -7.326 -43.994 1.00 21.56 97 ARG A CA 1
ATOM 752 C C . ARG A 1 97 ? -14.331 -6.447 -42.754 1.00 21.56 97 ARG A C 1
ATOM 754 O O . ARG A 1 97 ? -13.340 -5.843 -42.346 1.00 21.56 97 ARG A O 1
ATOM 761 N N . ILE A 1 98 ? -15.519 -6.384 -42.158 1.00 20.94 98 ILE A N 1
ATOM 762 C CA . ILE A 1 98 ? -15.721 -5.735 -40.861 1.00 20.94 98 ILE A CA 1
ATOM 763 C C . ILE A 1 98 ? -15.214 -6.709 -39.795 1.00 20.94 98 ILE A C 1
ATOM 765 O O . ILE A 1 98 ? -15.930 -7.614 -39.377 1.00 20.94 98 ILE A O 1
ATOM 769 N N . TYR A 1 99 ? -13.957 -6.547 -39.387 1.00 25.61 99 TYR A N 1
ATOM 770 C CA . TYR A 1 99 ? -13.467 -7.131 -38.142 1.00 25.61 99 TYR A CA 1
ATOM 771 C C . TYR A 1 99 ? -13.898 -6.217 -36.993 1.00 25.61 99 TYR A C 1
ATOM 773 O O . TYR A 1 99 ? -13.648 -5.009 -37.046 1.00 25.61 99 TYR A O 1
ATOM 781 N N . ALA A 1 100 ? -14.537 -6.778 -35.965 1.00 25.12 100 ALA A N 1
ATOM 782 C CA . ALA A 1 100 ? -14.800 -6.049 -34.731 1.00 25.12 100 ALA A CA 1
ATOM 783 C C . ALA A 1 100 ? -13.454 -5.638 -34.112 1.00 25.12 100 ALA A C 1
ATOM 785 O O . ALA A 1 100 ? -12.629 -6.491 -33.791 1.00 25.12 100 ALA A O 1
ATOM 786 N N . ARG A 1 101 ? -13.206 -4.329 -33.999 1.00 34.72 101 ARG A N 1
ATOM 787 C CA . ARG A 1 101 ? -11.996 -3.799 -33.363 1.00 34.72 101 ARG A CA 1
ATOM 788 C C . ARG A 1 101 ? -12.212 -3.723 -31.857 1.00 34.72 101 ARG A C 1
ATOM 790 O O . ARG A 1 101 ? -12.905 -2.820 -31.394 1.00 34.72 101 ARG A O 1
ATOM 797 N N . THR A 1 102 ? -11.572 -4.599 -31.095 1.00 40.50 102 THR A N 1
ATOM 798 C CA . THR A 1 102 ? -11.373 -4.389 -29.658 1.00 40.50 102 THR A CA 1
ATOM 799 C C . THR A 1 102 ? -10.180 -3.450 -29.458 1.00 40.50 102 THR A C 1
ATOM 801 O O . THR A 1 102 ? -9.027 -3.869 -29.398 1.00 40.50 102 THR A O 1
ATOM 804 N N . ASN A 1 103 ? -10.450 -2.142 -29.358 1.00 48.16 103 ASN A N 1
ATOM 805 C CA . ASN A 1 103 ? -9.463 -1.141 -28.923 1.00 48.16 103 ASN A CA 1
ATOM 806 C C . ASN A 1 103 ? -9.229 -1.259 -27.398 1.00 48.16 103 ASN A C 1
ATOM 808 O O . ASN A 1 103 ? -9.508 -0.330 -26.644 1.00 48.16 103 ASN A O 1
ATOM 812 N N . ALA A 1 104 ? -8.764 -2.419 -26.937 1.00 48.53 104 ALA A N 1
ATOM 813 C CA . ALA A 1 104 ? -8.498 -2.691 -25.529 1.00 48.53 104 ALA A CA 1
ATOM 814 C C . ALA A 1 104 ? -7.090 -2.203 -25.148 1.00 48.53 104 ALA A C 1
ATOM 816 O O . ALA A 1 104 ? -6.099 -2.790 -25.573 1.00 48.53 104 ALA A O 1
ATOM 817 N N . SER A 1 105 ? -7.010 -1.144 -24.337 1.00 47.84 105 SER A N 1
ATOM 818 C CA . SER A 1 105 ? -5.772 -0.672 -23.704 1.00 47.84 105 SER A CA 1
ATOM 819 C C . SER A 1 105 ? -5.867 -0.888 -22.195 1.00 47.84 105 SER A C 1
ATOM 821 O O . SER A 1 105 ? -6.904 -0.602 -21.603 1.00 47.84 105 SER A O 1
ATOM 823 N N . THR A 1 106 ? -4.806 -1.407 -21.582 1.00 48.03 106 THR A N 1
ATOM 824 C CA . THR A 1 106 ? -4.730 -1.739 -20.149 1.00 48.03 106 THR A CA 1
ATOM 825 C C . THR A 1 106 ? -3.289 -1.622 -19.675 1.00 48.03 106 THR A C 1
ATOM 827 O O . THR A 1 106 ? -2.381 -1.785 -20.491 1.00 48.03 106 THR A O 1
ATOM 830 N N . THR A 1 107 ? -3.075 -1.409 -18.375 1.00 60.38 107 THR A N 1
ATOM 831 C CA . THR A 1 107 ? -1.744 -1.414 -17.746 1.00 60.38 107 THR A CA 1
ATOM 832 C C . THR A 1 107 ? -1.563 -2.591 -16.789 1.00 60.38 107 THR A C 1
ATOM 834 O O . THR A 1 107 ? -2.525 -3.171 -16.290 1.00 60.38 107 THR A O 1
ATOM 837 N N . HIS A 1 108 ? -0.310 -2.974 -16.535 1.00 66.62 108 HIS A N 1
ATOM 838 C CA . HIS A 1 108 ? 0.022 -4.174 -15.763 1.00 66.62 108 HIS A CA 1
ATOM 839 C C . HIS A 1 108 ? 0.065 -3.931 -14.241 1.00 66.62 108 HIS A C 1
ATOM 841 O O . HIS A 1 108 ? 1.112 -4.057 -13.606 1.00 66.62 108 HIS A O 1
ATOM 847 N N . ALA A 1 109 ? -1.082 -3.605 -13.639 1.00 75.75 109 ALA A N 1
ATOM 848 C CA . ALA A 1 109 ? -1.232 -3.499 -12.183 1.00 75.75 109 ALA A CA 1
ATOM 849 C C . ALA A 1 109 ? -1.545 -4.869 -11.536 1.00 75.75 109 ALA A C 1
ATOM 851 O O . ALA A 1 109 ? -2.579 -5.053 -10.894 1.00 75.75 109 ALA A O 1
ATOM 852 N N . HIS A 1 110 ? -0.653 -5.857 -11.700 1.00 79.94 110 HIS A N 1
ATOM 853 C CA . HIS A 1 110 ? -0.858 -7.219 -11.167 1.00 79.94 110 HIS A CA 1
ATOM 854 C C . HIS A 1 110 ? -1.073 -7.258 -9.644 1.00 79.94 110 HIS A C 1
ATOM 856 O O . HIS A 1 110 ? -1.741 -8.162 -9.149 1.00 79.94 110 HIS A O 1
ATOM 862 N N . ARG A 1 111 ? -0.597 -6.242 -8.909 1.00 91.25 111 ARG A N 1
ATOM 863 C CA . ARG A 1 111 ? -0.772 -6.122 -7.454 1.00 91.25 111 ARG A CA 1
ATOM 864 C C . ARG A 1 111 ? -2.216 -5.879 -6.989 1.00 91.25 111 ARG A C 1
ATOM 866 O O . ARG A 1 111 ? -2.492 -5.958 -5.796 1.00 91.25 111 ARG A O 1
ATOM 873 N N . ARG A 1 112 ? -3.181 -5.688 -7.901 1.00 94.00 112 ARG A N 1
ATOM 874 C CA . ARG A 1 112 ? -4.622 -5.827 -7.582 1.00 94.00 112 ARG A CA 1
ATOM 875 C C . ARG A 1 112 ? -5.039 -7.283 -7.280 1.00 94.00 112 ARG A C 1
ATOM 877 O O . ARG A 1 112 ? -6.144 -7.501 -6.780 1.00 94.00 112 ARG A O 1
ATOM 884 N N . TRP A 1 113 ? -4.161 -8.253 -7.557 1.00 94.06 113 TRP A N 1
ATOM 885 C CA . TRP A 1 113 ? -4.299 -9.685 -7.259 1.00 94.06 113 TRP A CA 1
ATOM 886 C C . TRP A 1 113 ? -3.236 -10.204 -6.270 1.00 94.06 113 TRP A C 1
ATOM 888 O O . TRP A 1 113 ? -3.079 -11.420 -6.144 1.00 94.06 113 TRP A O 1
ATOM 898 N N . ASP A 1 114 ? -2.543 -9.310 -5.550 1.00 94.88 114 ASP A N 1
ATOM 899 C CA . ASP A 1 114 ? -1.778 -9.682 -4.350 1.00 94.88 114 ASP A CA 1
ATOM 900 C C . ASP A 1 114 ? -2.750 -10.337 -3.349 1.00 94.88 114 ASP A C 1
ATOM 902 O O . ASP A 1 114 ? -3.817 -9.784 -3.057 1.00 94.88 114 ASP A O 1
ATOM 906 N N . ALA A 1 115 ? -2.412 -11.508 -2.809 1.00 95.31 115 ALA A N 1
ATOM 907 C CA . ALA A 1 115 ? -3.255 -12.243 -1.866 1.00 95.31 115 ALA A CA 1
ATOM 908 C C . ALA A 1 115 ? -3.527 -11.419 -0.593 1.00 95.31 115 ALA A C 1
ATOM 910 O O . ALA A 1 115 ? -4.632 -11.460 -0.039 1.00 95.31 115 ALA A O 1
ATOM 911 N N . ASP A 1 116 ? -2.555 -10.593 -0.187 1.00 96.25 116 ASP A N 1
ATOM 912 C CA . ASP A 1 116 ? -2.686 -9.624 0.902 1.00 96.25 116 ASP A CA 1
ATOM 913 C C . ASP A 1 116 ? -3.809 -8.599 0.651 1.00 96.25 116 ASP A C 1
ATOM 915 O O . ASP A 1 116 ? -4.673 -8.384 1.507 1.00 96.25 116 ASP A O 1
ATOM 919 N N . PHE A 1 117 ? -3.845 -8.030 -0.550 1.00 97.62 117 PHE A N 1
ATOM 920 C CA . PHE A 1 117 ? -4.784 -7.004 -0.972 1.00 97.62 117 PHE A CA 1
ATOM 921 C C . PHE A 1 117 ? -6.167 -7.584 -1.263 1.00 97.62 117 PHE A C 1
ATOM 923 O O . PHE A 1 117 ? -7.166 -6.986 -0.877 1.00 97.62 117 PHE A O 1
ATOM 930 N N . VAL A 1 118 ? -6.248 -8.773 -1.870 1.00 96.44 118 VAL A N 1
ATOM 931 C CA . VAL A 1 118 ? -7.517 -9.491 -2.087 1.00 96.44 118 VAL A CA 1
ATOM 932 C C . VAL A 1 118 ? -8.179 -9.845 -0.749 1.00 96.44 118 VAL A C 1
ATOM 934 O O . VAL A 1 118 ? -9.386 -9.653 -0.598 1.00 96.44 118 VAL A O 1
ATOM 937 N N . THR A 1 119 ? -7.397 -10.290 0.241 1.00 97.81 119 THR A N 1
ATOM 938 C CA . THR A 1 119 ? -7.883 -10.566 1.606 1.00 97.81 119 THR A CA 1
ATOM 939 C C . THR A 1 119 ? -8.407 -9.298 2.277 1.00 97.81 119 THR A C 1
ATOM 941 O O . THR A 1 119 ? -9.528 -9.276 2.787 1.00 97.81 119 THR A O 1
ATOM 944 N N . LEU A 1 120 ? -7.628 -8.212 2.233 1.00 98.31 120 LEU A N 1
ATOM 945 C CA . LEU A 1 120 ? -8.035 -6.928 2.797 1.00 98.31 120 LEU A CA 1
ATOM 946 C C . LEU A 1 120 ? -9.281 -6.365 2.102 1.00 98.31 120 LEU A C 1
ATOM 948 O O . LEU A 1 120 ? -10.216 -5.947 2.783 1.00 98.31 120 LEU A O 1
ATOM 952 N N . ARG A 1 121 ? -9.341 -6.399 0.767 1.00 97.75 121 ARG A N 1
ATOM 953 C CA . ARG A 1 121 ? -10.508 -5.940 0.006 1.00 97.75 121 ARG A CA 1
ATOM 954 C C . ARG A 1 121 ? -11.765 -6.691 0.436 1.00 97.75 121 ARG A C 1
ATOM 956 O O . ARG A 1 121 ? -12.766 -6.043 0.720 1.00 97.75 121 ARG A O 1
ATOM 963 N N . LYS A 1 122 ? -11.697 -8.018 0.600 1.00 97.94 122 LYS A N 1
ATOM 964 C CA . LYS A 1 122 ? -12.839 -8.819 1.064 1.00 97.94 122 LYS A CA 1
ATOM 965 C C . LYS A 1 122 ? -13.314 -8.420 2.468 1.00 97.94 122 LYS A C 1
ATOM 967 O O . LYS A 1 122 ? -14.514 -8.300 2.690 1.00 97.94 122 LYS A O 1
ATOM 972 N N . LEU A 1 123 ? -12.393 -8.148 3.401 1.00 98.25 123 LEU A N 1
ATOM 973 C CA . LEU A 1 123 ? -12.736 -7.645 4.742 1.00 98.25 123 LEU A CA 1
ATOM 974 C C . LEU A 1 123 ? -13.479 -6.297 4.701 1.00 98.25 123 LEU A C 1
ATOM 976 O O . LEU A 1 123 ? -14.353 -6.057 5.541 1.00 98.25 123 LEU A O 1
ATOM 980 N N . LEU A 1 124 ? -13.132 -5.428 3.746 1.00 98.19 124 LEU A N 1
ATOM 981 C CA . LEU A 1 124 ? -13.792 -4.138 3.533 1.00 98.19 124 LEU A CA 1
ATOM 982 C C . LEU A 1 124 ? -15.155 -4.296 2.841 1.00 98.19 124 LEU A C 1
ATOM 984 O O . LEU A 1 124 ? -16.133 -3.730 3.324 1.00 98.19 124 LEU A O 1
ATOM 988 N N . GLU A 1 125 ? -15.236 -5.109 1.782 1.00 97.75 125 GLU A N 1
ATOM 989 C CA . GLU A 1 125 ? -16.477 -5.467 1.070 1.00 97.75 125 GLU A CA 1
ATOM 990 C C . GLU A 1 125 ? -17.526 -6.075 2.023 1.00 97.75 125 GLU A C 1
ATOM 992 O O . GLU A 1 125 ? -18.699 -5.712 1.968 1.00 97.75 125 GLU A O 1
ATOM 997 N N . ASP A 1 126 ? -17.100 -6.934 2.957 1.00 97.94 126 ASP A N 1
ATOM 998 C CA . ASP A 1 126 ? -17.964 -7.542 3.983 1.00 97.94 126 ASP A CA 1
ATOM 999 C C . ASP A 1 126 ? -18.376 -6.567 5.106 1.00 97.94 126 ASP A C 1
ATOM 1001 O O . ASP A 1 126 ? -19.114 -6.935 6.023 1.00 97.94 126 ASP A O 1
ATOM 1005 N N . GLY A 1 127 ? -17.869 -5.328 5.102 1.00 97.50 127 GLY A N 1
ATOM 1006 C CA . GLY A 1 127 ? -18.113 -4.345 6.160 1.00 97.50 127 GLY A CA 1
ATOM 1007 C C . GLY A 1 127 ? -17.543 -4.748 7.527 1.00 97.50 127 GLY A C 1
ATOM 1008 O O . GLY A 1 127 ? -17.985 -4.216 8.554 1.00 97.50 127 GLY A O 1
ATOM 1009 N N . THR A 1 128 ? -16.568 -5.669 7.555 1.00 97.62 128 THR A N 1
ATOM 1010 C CA . THR A 1 128 ? -16.009 -6.284 8.775 1.00 97.62 128 THR A CA 1
ATOM 1011 C C . THR A 1 128 ? -15.385 -5.242 9.703 1.00 97.62 128 THR A C 1
ATOM 1013 O O . THR A 1 128 ? -15.548 -5.312 10.920 1.00 97.62 128 THR A O 1
ATOM 1016 N N . LEU A 1 129 ? -14.710 -4.238 9.133 1.00 97.81 129 LEU A N 1
ATOM 1017 C CA . LEU A 1 129 ? -14.092 -3.139 9.885 1.00 97.81 129 LEU A CA 1
ATOM 1018 C C . LEU A 1 129 ? -15.046 -1.951 10.122 1.00 97.81 129 LEU A C 1
ATOM 1020 O O . LEU A 1 129 ? -14.696 -1.028 10.855 1.00 97.81 129 LEU A O 1
ATOM 1024 N N . GLY A 1 130 ? -16.260 -1.965 9.560 1.00 96.94 130 GLY A N 1
ATOM 1025 C CA . GLY A 1 130 ? -17.130 -0.785 9.491 1.00 96.94 130 GLY A CA 1
ATOM 1026 C C . GLY A 1 130 ? -16.589 0.267 8.518 1.00 96.94 130 GLY A C 1
ATOM 1027 O O . GLY A 1 130 ? -15.854 -0.074 7.591 1.00 96.94 130 GLY A O 1
ATOM 1028 N N . ARG A 1 131 ? -16.931 1.546 8.723 1.00 97.44 131 ARG A N 1
ATOM 1029 C CA . ARG A 1 131 ? -16.312 2.640 7.961 1.00 97.44 131 ARG A CA 1
ATOM 1030 C C . ARG A 1 131 ? -14.832 2.733 8.331 1.00 97.44 131 ARG A C 1
ATOM 1032 O O . ARG A 1 131 ? -14.497 2.802 9.515 1.00 97.44 131 ARG A O 1
ATOM 1039 N N . VAL A 1 132 ? -13.957 2.722 7.328 1.00 98.50 132 VAL A N 1
ATOM 1040 C CA . VAL A 1 132 ? -12.511 2.917 7.507 1.00 98.50 132 VAL A CA 1
ATOM 1041 C C . VAL A 1 132 ? -12.242 4.400 7.753 1.00 98.50 132 VAL A C 1
ATOM 1043 O O . VAL A 1 132 ? -12.826 5.251 7.091 1.00 98.50 132 VAL A O 1
ATOM 1046 N N . VAL A 1 133 ? -11.366 4.706 8.707 1.00 98.31 133 VAL A N 1
ATOM 1047 C CA . VAL A 1 133 ? -10.949 6.084 9.032 1.00 98.31 133 VAL A CA 1
ATOM 1048 C C . VAL A 1 133 ? -9.452 6.306 8.824 1.00 98.31 133 VAL A C 1
ATOM 1050 O O . VAL A 1 133 ? -9.009 7.431 8.622 1.00 98.31 133 VAL A O 1
ATOM 1053 N N . ASP A 1 134 ? -8.667 5.232 8.844 1.00 98.75 134 ASP A N 1
ATOM 1054 C CA . ASP A 1 134 ? -7.224 5.271 8.643 1.00 98.75 134 ASP A CA 1
ATOM 1055 C C . ASP A 1 134 ? -6.772 3.996 7.926 1.00 98.75 134 ASP A C 1
ATOM 1057 O O . ASP A 1 134 ? -7.106 2.879 8.331 1.00 98.75 134 ASP A O 1
ATOM 1061 N N . PHE A 1 135 ? -6.023 4.175 6.843 1.00 98.88 135 PHE A N 1
ATOM 1062 C CA . PHE A 1 135 ? -5.517 3.102 5.997 1.00 98.88 135 PHE A CA 1
ATOM 1063 C C . PHE A 1 135 ? -4.033 3.338 5.736 1.00 98.88 135 PHE A C 1
ATOM 1065 O O . PHE A 1 135 ? -3.663 4.357 5.169 1.00 98.88 135 PHE A O 1
ATOM 1072 N N . ASN A 1 136 ? -3.170 2.406 6.117 1.00 98.81 136 ASN A N 1
ATOM 1073 C CA . ASN A 1 136 ? -1.733 2.500 5.881 1.00 98.81 136 ASN A CA 1
ATOM 1074 C C . ASN A 1 136 ? -1.300 1.313 5.025 1.00 98.81 136 ASN A C 1
ATOM 1076 O O . ASN A 1 136 ? -1.566 0.163 5.383 1.00 98.81 136 ASN A O 1
ATOM 1080 N N . THR A 1 137 ? -0.632 1.598 3.911 1.00 98.75 137 THR A N 1
ATOM 1081 C CA . THR A 1 137 ? -0.080 0.614 2.974 1.00 98.75 137 THR A CA 1
ATOM 1082 C C . THR A 1 137 ? 1.408 0.884 2.788 1.00 98.75 137 THR A C 1
ATOM 1084 O O . THR A 1 137 ? 1.829 2.019 2.545 1.00 98.75 137 THR A O 1
ATOM 1087 N N . HIS A 1 138 ? 2.211 -0.155 2.986 1.00 98.56 138 HIS A N 1
ATOM 1088 C CA . HIS A 1 138 ? 3.658 -0.056 3.130 1.00 98.56 138 HIS A CA 1
ATOM 1089 C C . HIS A 1 138 ? 4.380 -0.978 2.143 1.00 98.56 138 HIS A C 1
ATOM 1091 O O . HIS A 1 138 ? 3.916 -2.081 1.849 1.00 98.56 138 HIS A O 1
ATOM 1097 N N . PHE A 1 139 ? 5.534 -0.513 1.662 1.00 97.12 139 PHE A N 1
ATOM 1098 C CA . PHE A 1 139 ? 6.496 -1.276 0.864 1.00 97.12 139 PHE A CA 1
ATOM 1099 C C . PHE A 1 139 ? 7.917 -0.984 1.374 1.00 97.12 139 PHE A C 1
ATOM 1101 O O . PHE A 1 139 ? 8.776 -0.456 0.665 1.00 97.12 139 PHE A O 1
ATOM 1108 N N . ASP A 1 140 ? 8.130 -1.272 2.656 1.00 96.31 140 ASP A N 1
ATOM 1109 C CA . ASP A 1 140 ? 9.384 -1.020 3.362 1.00 96.31 140 ASP A CA 1
ATOM 1110 C C . ASP A 1 140 ? 10.349 -2.219 3.214 1.00 96.31 140 ASP A C 1
ATOM 1112 O O . ASP A 1 140 ? 9.930 -3.376 3.174 1.00 96.31 140 ASP A O 1
ATOM 1116 N N . ARG A 1 141 ? 11.655 -1.951 3.074 1.00 93.56 141 ARG A N 1
ATOM 1117 C CA . ARG A 1 141 ? 12.709 -2.976 2.927 1.00 93.56 141 ARG A CA 1
ATOM 1118 C C . ARG A 1 141 ? 14.063 -2.506 3.455 1.00 93.56 141 ARG A C 1
ATOM 1120 O O . ARG A 1 141 ? 14.303 -1.303 3.559 1.00 93.56 141 ARG A O 1
ATOM 1127 N N . TYR A 1 142 ? 14.987 -3.446 3.667 1.00 93.62 142 TYR A N 1
ATOM 1128 C CA . TYR A 1 142 ? 16.409 -3.143 3.849 1.00 93.62 142 TYR A CA 1
ATOM 1129 C C . TYR A 1 142 ? 17.170 -3.273 2.524 1.00 93.62 142 TYR A C 1
ATOM 1131 O O . TYR A 1 142 ? 17.330 -4.362 1.975 1.00 93.62 142 TYR A O 1
ATOM 1139 N N . SER A 1 143 ? 17.648 -2.155 1.983 1.00 90.50 143 SER A N 1
ATOM 1140 C CA . SER A 1 143 ? 18.469 -2.112 0.769 1.00 90.50 143 SER A CA 1
ATOM 1141 C C . SER A 1 143 ? 19.480 -0.965 0.877 1.00 90.50 143 SER A C 1
ATOM 1143 O O . SER A 1 143 ? 19.359 0.000 0.122 1.00 90.50 143 SER A O 1
ATOM 1145 N N . PRO A 1 144 ? 20.472 -1.041 1.782 1.00 88.06 144 PRO A N 1
ATOM 1146 C CA . PRO A 1 144 ? 21.308 0.099 2.170 1.00 88.06 144 PRO A CA 1
ATOM 1147 C C . PRO A 1 144 ? 22.237 0.616 1.070 1.00 88.06 144 PRO A C 1
ATOM 1149 O O . PRO A 1 144 ? 22.631 1.774 1.114 1.00 88.06 144 PRO A O 1
ATOM 1152 N N . THR A 1 145 ? 22.571 -0.215 0.082 1.00 83.62 145 THR A N 1
ATOM 1153 C CA . THR A 1 145 ? 23.383 0.164 -1.079 1.00 83.62 145 THR A CA 1
ATOM 1154 C C . THR A 1 145 ? 22.514 0.338 -2.317 1.00 83.62 145 THR A C 1
ATOM 1156 O O . THR A 1 145 ? 21.547 -0.408 -2.534 1.00 83.62 145 THR A O 1
ATOM 1159 N N . LEU A 1 146 ? 22.859 1.315 -3.157 1.00 76.94 146 LEU A N 1
ATOM 1160 C CA . LEU A 1 146 ? 22.213 1.484 -4.452 1.00 76.94 146 LEU A CA 1
ATOM 1161 C C . LEU A 1 146 ? 22.818 0.517 -5.482 1.00 76.94 146 LEU A C 1
ATOM 1163 O O . LEU A 1 146 ? 23.999 0.586 -5.817 1.00 76.94 146 LEU A O 1
ATOM 1167 N N . ARG A 1 147 ? 22.003 -0.401 -6.015 1.00 72.06 147 ARG A N 1
ATOM 1168 C CA . ARG A 1 147 ? 22.432 -1.299 -7.099 1.00 72.06 147 ARG A CA 1
ATOM 1169 C C . ARG A 1 147 ? 22.504 -0.523 -8.416 1.00 72.06 147 ARG A C 1
ATOM 1171 O O . ARG A 1 147 ? 21.523 0.101 -8.814 1.00 72.06 147 ARG A O 1
ATOM 1178 N N . ALA A 1 148 ? 23.642 -0.602 -9.105 1.00 64.25 148 ALA A N 1
ATOM 1179 C CA . ALA A 1 148 ? 23.827 0.025 -10.410 1.00 64.25 148 ALA A CA 1
ATOM 1180 C C . ALA A 1 148 ? 22.842 -0.532 -11.458 1.00 64.25 148 ALA A C 1
ATOM 1182 O O . ALA A 1 148 ? 22.598 -1.737 -11.526 1.00 64.25 148 ALA A O 1
ATOM 1183 N N . GLY A 1 149 ? 22.295 0.351 -12.295 1.00 67.19 149 GLY A N 1
ATOM 1184 C CA . GLY A 1 149 ? 21.351 0.008 -13.358 1.00 67.19 149 GLY A CA 1
ATOM 1185 C C . GLY A 1 149 ? 20.450 1.187 -13.721 1.00 67.19 149 GLY A C 1
ATOM 1186 O O . GLY A 1 149 ? 20.457 2.210 -13.044 1.00 67.19 149 GLY A O 1
ATOM 1187 N N . TRP A 1 150 ? 19.632 1.036 -14.765 1.00 60.94 150 TRP A N 1
ATOM 1188 C CA . TRP A 1 150 ? 18.840 2.145 -15.320 1.00 60.94 150 TRP A CA 1
ATOM 1189 C C . TRP A 1 150 ? 17.845 2.782 -14.333 1.00 60.94 150 TRP A C 1
ATOM 1191 O O . TRP A 1 150 ? 17.509 3.950 -14.498 1.00 60.94 150 TRP A O 1
ATOM 1201 N N . LYS A 1 151 ? 17.398 2.049 -13.299 1.00 61.31 151 LYS A N 1
ATOM 1202 C CA . LYS A 1 151 ? 16.541 2.563 -12.209 1.00 61.31 151 LYS A CA 1
ATOM 1203 C C . LYS A 1 151 ? 17.276 3.490 -11.228 1.00 61.31 151 LYS A C 1
ATOM 1205 O O . LYS A 1 151 ? 16.626 4.271 -10.543 1.00 61.31 151 LYS A O 1
ATOM 1210 N N . ALA A 1 152 ? 18.604 3.392 -11.145 1.00 65.88 152 ALA A N 1
ATOM 1211 C CA . ALA A 1 152 ? 19.452 4.248 -10.312 1.00 65.88 152 ALA A CA 1
ATOM 1212 C C . ALA A 1 152 ? 19.835 5.566 -11.013 1.00 65.88 152 ALA A C 1
ATOM 1214 O O . ALA A 1 152 ? 20.477 6.423 -10.412 1.00 65.88 152 ALA A O 1
ATOM 1215 N N . GLU A 1 153 ? 19.469 5.730 -12.287 1.00 68.69 153 GLU A N 1
ATOM 1216 C CA . GLU A 1 153 ? 19.733 6.948 -13.046 1.00 68.69 153 GLU A CA 1
ATOM 1217 C C . GLU A 1 153 ? 18.677 8.029 -12.779 1.00 68.69 153 GLU A C 1
ATOM 1219 O O . GLU A 1 153 ? 17.486 7.750 -12.640 1.00 68.69 153 GLU A O 1
ATOM 1224 N N . THR A 1 154 ? 19.092 9.292 -12.819 1.00 69.81 154 THR A N 1
ATOM 1225 C CA . THR A 1 154 ? 18.191 10.448 -12.877 1.00 69.81 154 THR A CA 1
ATOM 1226 C C . THR A 1 154 ? 17.523 10.513 -14.258 1.00 69.81 154 THR A C 1
ATOM 1228 O O . THR A 1 154 ? 18.103 11.016 -15.221 1.00 69.81 154 THR A O 1
ATOM 1231 N N . ARG A 1 155 ? 16.302 9.977 -14.380 1.00 69.06 155 ARG A N 1
ATOM 1232 C CA . ARG A 1 155 ? 15.477 10.019 -15.604 1.00 69.06 155 ARG A CA 1
ATOM 1233 C C . ARG A 1 155 ? 13.988 10.212 -15.263 1.00 69.06 155 ARG A C 1
ATOM 1235 O O . ARG A 1 155 ? 13.564 9.783 -14.191 1.00 69.06 155 ARG A O 1
ATOM 1242 N N . PRO A 1 156 ? 13.169 10.798 -16.159 1.00 67.56 156 PRO A N 1
ATOM 1243 C CA . PRO A 1 156 ? 11.715 10.832 -15.990 1.00 67.56 156 PRO A CA 1
ATOM 1244 C C . PRO A 1 156 ? 11.135 9.423 -15.797 1.00 67.56 156 PRO A C 1
ATOM 1246 O O . PRO A 1 156 ? 11.510 8.504 -16.524 1.00 67.56 156 PRO A O 1
ATOM 1249 N N . GLY A 1 157 ? 10.231 9.257 -14.828 1.00 68.75 157 GLY A N 1
ATOM 1250 C CA . GLY A 1 157 ? 9.641 7.957 -14.478 1.00 68.75 157 GLY A CA 1
ATOM 1251 C C . GLY A 1 157 ? 10.508 7.056 -13.584 1.00 68.75 157 GLY A C 1
ATOM 1252 O O . GLY A 1 157 ? 10.059 5.970 -13.228 1.00 68.75 157 GLY A O 1
ATOM 1253 N N . ASN A 1 158 ? 11.715 7.484 -13.192 1.00 75.19 158 ASN A N 1
ATOM 1254 C CA . ASN A 1 158 ? 12.510 6.804 -12.165 1.00 75.19 158 ASN A CA 1
ATOM 1255 C C . ASN A 1 158 ? 12.231 7.383 -10.772 1.00 75.19 158 ASN A C 1
ATOM 1257 O O . ASN A 1 158 ? 11.903 8.561 -10.632 1.00 75.19 158 ASN A O 1
ATOM 1261 N N . GLY A 1 159 ? 12.414 6.554 -9.743 1.00 82.75 159 GLY A N 1
ATOM 1262 C CA . GLY A 1 159 ? 12.183 6.913 -8.344 1.00 82.75 159 GLY A CA 1
ATOM 1263 C C . GLY A 1 159 ? 11.300 5.912 -7.618 1.00 82.75 159 GLY A C 1
ATOM 1264 O O . GLY A 1 159 ? 10.472 5.245 -8.238 1.00 82.75 159 GLY A O 1
ATOM 1265 N N . ALA A 1 160 ? 11.442 5.817 -6.295 1.00 88.56 160 ALA A N 1
ATOM 1266 C CA . ALA A 1 160 ? 10.641 4.901 -5.483 1.00 88.56 160 ALA A CA 1
ATOM 1267 C C . ALA A 1 160 ? 9.134 5.173 -5.625 1.00 88.56 160 ALA A C 1
ATOM 1269 O O . ALA A 1 160 ? 8.340 4.235 -5.613 1.00 88.56 160 ALA A O 1
ATOM 1270 N N . ILE A 1 161 ? 8.731 6.433 -5.827 1.00 90.31 161 ILE A N 1
ATOM 1271 C CA . ILE A 1 161 ? 7.319 6.788 -6.012 1.00 90.31 161 ILE A CA 1
ATOM 1272 C C . ILE A 1 161 ? 6.733 6.289 -7.346 1.00 90.31 161 ILE A C 1
ATOM 1274 O O . ILE A 1 161 ? 5.559 5.938 -7.389 1.00 90.31 161 ILE A O 1
ATOM 1278 N N . TYR A 1 162 ? 7.532 6.167 -8.410 1.00 86.06 162 TYR A N 1
ATOM 1279 C CA . TYR A 1 162 ? 7.077 5.533 -9.653 1.00 86.06 162 TYR A CA 1
ATOM 1280 C C . TYR A 1 162 ? 7.179 4.004 -9.583 1.00 86.06 162 TYR A C 1
ATOM 1282 O O . TYR A 1 162 ? 6.275 3.317 -10.049 1.00 86.06 162 TYR A O 1
ATOM 1290 N N . ASP A 1 163 ? 8.247 3.469 -8.984 1.00 84.12 163 ASP A N 1
ATOM 1291 C CA . ASP A 1 163 ? 8.502 2.021 -8.930 1.00 84.12 163 ASP A CA 1
ATOM 1292 C C . ASP A 1 163 ? 7.553 1.289 -7.966 1.00 84.12 163 ASP A C 1
ATOM 1294 O O . ASP A 1 163 ? 7.034 0.226 -8.283 1.00 84.12 163 ASP A O 1
ATOM 1298 N N . LEU A 1 164 ? 7.302 1.870 -6.788 1.00 90.75 164 LEU A N 1
ATOM 1299 C CA . LEU A 1 164 ? 6.481 1.277 -5.725 1.00 90.75 164 LEU A CA 1
ATOM 1300 C C . LEU A 1 164 ? 5.205 2.089 -5.471 1.00 90.75 164 LEU A C 1
ATOM 1302 O O . LEU A 1 164 ? 4.136 1.514 -5.269 1.00 90.75 164 LEU A O 1
ATOM 1306 N N . GLY A 1 165 ? 5.289 3.424 -5.518 1.00 91.56 165 GLY A N 1
ATOM 1307 C CA . GLY A 1 165 ? 4.142 4.306 -5.274 1.00 91.56 165 GLY A CA 1
ATOM 1308 C C . GLY A 1 165 ? 2.996 4.099 -6.267 1.00 91.56 165 GLY A C 1
ATOM 1309 O O . GLY A 1 165 ? 1.847 4.108 -5.837 1.00 91.56 165 GLY A O 1
ATOM 1310 N N . THR A 1 166 ? 3.279 3.781 -7.537 1.00 89.94 166 THR A N 1
ATOM 1311 C CA . THR A 1 166 ? 2.259 3.369 -8.523 1.00 89.94 166 THR A CA 1
ATOM 1312 C C . THR A 1 166 ? 1.384 2.229 -8.006 1.00 89.94 166 THR A C 1
ATOM 1314 O O . THR A 1 166 ? 0.164 2.313 -8.096 1.00 89.94 166 THR A O 1
ATOM 1317 N N . HIS A 1 167 ? 1.974 1.191 -7.409 1.00 93.50 167 HIS A N 1
ATOM 1318 C CA . HIS A 1 167 ? 1.219 0.052 -6.886 1.00 93.50 167 HIS A CA 1
ATOM 1319 C C . HIS A 1 167 ? 0.430 0.403 -5.621 1.00 93.50 167 HIS A C 1
ATOM 1321 O O . HIS A 1 167 ? -0.731 0.018 -5.493 1.00 93.50 167 HIS A O 1
ATOM 1327 N N . LEU A 1 168 ? 1.038 1.150 -4.695 1.00 97.56 168 LEU A N 1
ATOM 1328 C CA . LEU A 1 168 ? 0.382 1.515 -3.437 1.00 97.56 168 LEU A CA 1
ATOM 1329 C C . LEU A 1 168 ? -0.780 2.496 -3.652 1.00 97.56 168 LEU A C 1
ATOM 1331 O O . LEU A 1 168 ? -1.828 2.350 -3.028 1.00 97.56 168 LEU A O 1
ATOM 1335 N N . ILE A 1 169 ? -0.609 3.476 -4.545 1.00 97.81 169 ILE A N 1
ATOM 1336 C CA . ILE A 1 169 ? -1.639 4.464 -4.885 1.00 97.81 169 ILE A CA 1
ATOM 1337 C C . ILE A 1 169 ? -2.748 3.809 -5.719 1.00 97.81 169 ILE A C 1
ATOM 1339 O O . ILE A 1 169 ? -3.916 4.055 -5.433 1.00 97.81 169 ILE A O 1
ATOM 1343 N N . ASP A 1 170 ? -2.427 2.923 -6.672 1.00 96.94 170 ASP A N 1
ATOM 1344 C CA . ASP A 1 170 ? -3.437 2.143 -7.408 1.00 96.94 170 ASP A CA 1
ATOM 1345 C C . ASP A 1 170 ? -4.312 1.296 -6.472 1.00 96.94 170 ASP A C 1
ATOM 1347 O O . ASP A 1 170 ? -5.536 1.319 -6.590 1.00 96.94 170 ASP A O 1
ATOM 1351 N N . GLN A 1 171 ? -3.714 0.617 -5.485 1.00 97.75 171 GLN A N 1
ATOM 1352 C CA . GLN A 1 171 ? -4.459 -0.136 -4.470 1.00 97.75 171 GLN A CA 1
ATOM 1353 C C . GLN A 1 171 ? -5.382 0.767 -3.631 1.00 97.75 171 GLN A C 1
ATOM 1355 O O . GLN A 1 171 ? -6.530 0.399 -3.391 1.00 97.75 171 GLN A O 1
ATOM 1360 N N . VAL A 1 172 ? -4.927 1.958 -3.218 1.00 98.44 172 VAL A N 1
ATOM 1361 C CA . VAL A 1 172 ? -5.767 2.925 -2.482 1.00 98.44 172 VAL A CA 1
ATOM 1362 C C . VAL A 1 172 ? -6.924 3.433 -3.350 1.00 98.44 172 VAL A C 1
ATOM 1364 O O . VAL A 1 172 ? -8.073 3.397 -2.911 1.00 98.44 172 VAL A O 1
ATOM 1367 N N . VAL A 1 173 ? -6.653 3.841 -4.594 1.00 97.50 173 VAL A N 1
ATOM 1368 C CA . VAL A 1 173 ? -7.680 4.333 -5.530 1.00 97.50 173 VAL A CA 1
ATOM 1369 C C . VAL A 1 173 ? -8.684 3.234 -5.892 1.00 97.50 173 VAL A C 1
ATOM 1371 O O . VAL A 1 173 ? -9.877 3.507 -5.985 1.00 97.50 173 VAL A O 1
ATOM 1374 N N . THR A 1 174 ? -8.235 1.983 -6.012 1.00 96.19 174 THR A N 1
ATOM 1375 C CA . THR A 1 174 ? -9.102 0.815 -6.247 1.00 96.19 174 THR A CA 1
ATOM 1376 C C . THR A 1 174 ? -10.075 0.565 -5.087 1.00 96.19 174 THR A C 1
ATOM 1378 O O . THR A 1 174 ? -11.182 0.087 -5.320 1.00 96.19 174 THR A O 1
ATOM 1381 N N . LEU A 1 175 ? -9.688 0.874 -3.842 1.00 97.69 175 LEU A N 1
ATOM 1382 C CA . LEU A 1 175 ? -10.533 0.668 -2.657 1.00 97.69 175 LEU A CA 1
ATOM 1383 C C . LEU A 1 175 ? -11.455 1.852 -2.337 1.00 97.69 175 LEU A C 1
ATOM 1385 O O . LEU A 1 175 ? -12.572 1.634 -1.874 1.00 97.69 175 LEU A O 1
ATOM 1389 N N . PHE A 1 176 ? -10.987 3.087 -2.539 1.00 97.94 176 PHE A N 1
ATOM 1390 C CA . PHE A 1 176 ? -11.645 4.291 -2.007 1.00 97.94 176 PHE A CA 1
ATOM 1391 C C . PHE A 1 176 ? -11.944 5.366 -3.065 1.00 97.94 176 PHE A C 1
ATOM 1393 O O . PHE A 1 176 ? -12.535 6.396 -2.748 1.00 97.94 176 PHE A O 1
ATOM 1400 N N . GLY A 1 177 ? -11.560 5.148 -4.326 1.00 97.31 177 GLY A N 1
ATOM 1401 C CA . GLY A 1 177 ? -11.643 6.154 -5.382 1.00 97.31 177 GLY A CA 1
ATOM 1402 C C . GLY A 1 177 ? -10.581 7.249 -5.243 1.00 97.31 177 GLY A C 1
ATOM 1403 O O . GLY A 1 177 ? -9.584 7.098 -4.529 1.00 97.31 177 GLY A O 1
ATOM 1404 N N . LEU A 1 178 ? -10.779 8.366 -5.945 1.00 97.88 178 LEU A N 1
ATOM 1405 C CA . LEU A 1 178 ? -9.850 9.495 -5.881 1.00 97.88 178 LEU A CA 1
ATOM 1406 C C . LEU A 1 178 ? -9.991 10.255 -4.550 1.00 97.88 178 LEU A C 1
ATOM 1408 O O . LEU A 1 178 ? -11.117 10.549 -4.139 1.00 97.88 178 LEU A O 1
ATOM 1412 N N . PRO A 1 179 ? -8.876 10.603 -3.885 1.00 98.62 179 PRO A N 1
ATOM 1413 C CA . PRO A 1 179 ? -8.902 11.500 -2.737 1.00 98.62 179 PRO A CA 1
ATOM 1414 C C . PRO A 1 179 ? -9.267 12.922 -3.174 1.00 98.62 179 PRO A C 1
ATOM 1416 O O . PRO A 1 179 ? -9.080 13.301 -4.327 1.00 98.62 179 PRO A O 1
ATOM 1419 N N . ALA A 1 180 ? -9.728 13.736 -2.229 1.00 98.69 180 ALA A N 1
ATOM 1420 C CA . ALA A 1 180 ? -9.973 15.158 -2.447 1.00 98.69 180 ALA A CA 1
ATOM 1421 C C . ALA A 1 180 ? -8.677 15.984 -2.429 1.00 98.69 180 ALA A C 1
ATOM 1423 O O . ALA A 1 180 ? -8.588 17.007 -3.107 1.00 98.69 180 ALA A O 1
ATOM 1424 N N . LYS A 1 181 ? -7.683 15.565 -1.628 1.00 98.81 181 LYS A N 1
ATOM 1425 C CA . LYS A 1 181 ? -6.390 16.253 -1.487 1.00 98.81 181 LYS A CA 1
ATOM 1426 C C . LYS A 1 181 ? -5.234 15.279 -1.324 1.00 98.81 181 LYS A C 1
ATOM 1428 O O . LYS A 1 181 ? -5.424 14.132 -0.916 1.00 98.81 181 LYS A O 1
ATOM 1433 N N . ILE A 1 182 ? -4.023 15.769 -1.560 1.00 98.81 182 ILE A N 1
ATOM 1434 C CA . ILE A 1 182 ? -2.782 15.011 -1.423 1.00 98.81 182 ILE A CA 1
ATOM 1435 C C . ILE A 1 182 ? -1.690 15.834 -0.726 1.00 98.81 182 ILE A C 1
ATOM 1437 O O . ILE A 1 182 ? -1.477 17.006 -1.035 1.00 98.81 182 ILE A O 1
ATOM 1441 N N . THR A 1 183 ? -0.993 15.212 0.225 1.00 98.88 183 THR A N 1
ATOM 1442 C CA . THR A 1 183 ? 0.219 15.750 0.868 1.00 98.88 183 THR A CA 1
ATOM 1443 C C . THR A 1 183 ? 1.311 14.699 0.774 1.00 98.88 183 THR A C 1
ATOM 1445 O O . THR A 1 183 ? 1.051 13.543 1.091 1.00 98.88 183 THR A O 1
ATOM 1448 N N . ALA A 1 184 ? 2.529 15.054 0.382 1.00 98.38 184 ALA A N 1
ATOM 1449 C CA . ALA A 1 184 ? 3.591 14.067 0.225 1.00 98.38 184 ALA A CA 1
ATOM 1450 C C . ALA A 1 184 ? 4.964 14.561 0.678 1.00 98.38 184 ALA A C 1
ATOM 1452 O O . ALA A 1 184 ? 5.268 15.750 0.647 1.00 98.38 184 ALA A O 1
ATOM 1453 N N . PHE A 1 185 ? 5.799 13.596 1.048 1.00 97.19 185 PHE A N 1
ATOM 1454 C CA . PHE A 1 185 ? 7.205 13.759 1.383 1.00 97.19 185 PHE A CA 1
ATOM 1455 C C . PHE A 1 185 ? 7.992 12.707 0.603 1.00 97.19 185 PHE A C 1
ATOM 1457 O O . PHE A 1 185 ? 7.753 11.512 0.770 1.00 97.19 185 PHE A O 1
ATOM 1464 N N . ILE A 1 186 ? 8.913 13.137 -0.253 1.00 93.81 186 ILE A N 1
ATOM 1465 C CA . ILE A 1 186 ? 9.790 12.286 -1.062 1.00 93.81 186 ILE A CA 1
ATOM 1466 C C . ILE A 1 186 ? 11.232 12.652 -0.713 1.00 93.81 186 ILE A C 1
ATOM 1468 O O . ILE A 1 186 ? 11.560 13.831 -0.580 1.00 93.81 186 ILE A O 1
ATOM 1472 N N . GLY A 1 187 ? 12.101 11.658 -0.550 1.00 90.88 187 GLY A N 1
ATOM 1473 C CA . GLY A 1 187 ? 13.495 11.917 -0.205 1.00 90.88 187 GLY A CA 1
ATOM 1474 C C . GLY A 1 187 ? 14.390 10.691 -0.278 1.00 90.88 187 GLY A C 1
ATOM 1475 O O . GLY A 1 187 ? 13.949 9.593 -0.620 1.00 90.88 187 GLY A O 1
ATOM 1476 N N . ASN A 1 188 ? 15.658 10.899 0.074 1.00 90.12 188 ASN A N 1
ATOM 1477 C CA . ASN A 1 188 ? 16.695 9.875 0.052 1.00 90.12 188 ASN A CA 1
ATOM 1478 C C . ASN A 1 188 ? 17.131 9.480 1.465 1.00 90.12 188 ASN A C 1
ATOM 1480 O O . ASN A 1 188 ? 17.646 10.310 2.218 1.00 90.12 188 ASN A O 1
ATOM 1484 N N . GLN A 1 189 ? 16.934 8.206 1.800 1.00 91.44 189 GLN A N 1
ATOM 1485 C CA . GLN A 1 189 ? 17.348 7.574 3.050 1.00 91.44 189 GLN A CA 1
ATOM 1486 C C . GLN A 1 189 ? 18.764 7.002 2.973 1.00 91.44 189 GLN A C 1
ATOM 1488 O O . GLN A 1 189 ? 19.449 6.970 3.997 1.00 91.44 189 GLN A O 1
ATOM 1493 N N . ARG A 1 190 ? 19.233 6.561 1.796 1.00 88.81 190 ARG A N 1
ATOM 1494 C CA . ARG A 1 190 ? 20.635 6.150 1.662 1.00 88.81 190 ARG A CA 1
ATOM 1495 C C . ARG A 1 190 ? 21.569 7.356 1.665 1.00 88.81 190 ARG A C 1
ATOM 1497 O O . ARG A 1 190 ? 21.272 8.412 1.103 1.00 88.81 190 ARG A O 1
ATOM 1504 N N . ALA A 1 191 ? 22.752 7.167 2.243 1.00 83.38 191 ALA A N 1
ATOM 1505 C CA . ALA A 1 191 ? 23.810 8.173 2.219 1.00 83.38 191 ALA A CA 1
ATOM 1506 C C . ALA A 1 191 ? 24.414 8.362 0.812 1.00 83.38 191 ALA A C 1
ATOM 1508 O O . ALA A 1 191 ? 24.780 9.484 0.465 1.00 83.38 191 ALA A O 1
ATOM 1509 N N . ASP A 1 192 ? 24.478 7.290 0.011 1.00 75.06 192 ASP A N 1
ATOM 1510 C CA . ASP A 1 192 ? 25.066 7.233 -1.338 1.00 75.06 192 ASP A CA 1
ATOM 1511 C C . ASP A 1 192 ? 24.078 7.557 -2.478 1.00 75.06 192 ASP A C 1
ATOM 1513 O O . ASP A 1 192 ? 24.462 7.541 -3.649 1.00 75.06 192 ASP A O 1
ATOM 1517 N N . ALA A 1 193 ? 22.815 7.863 -2.160 1.00 72.12 193 ALA A N 1
ATOM 1518 C CA . ALA A 1 193 ? 21.790 8.150 -3.159 1.00 72.12 193 ALA A CA 1
ATOM 1519 C C . ALA A 1 193 ? 22.163 9.361 -4.049 1.00 72.12 193 ALA A C 1
ATOM 1521 O O . ALA A 1 193 ? 22.558 10.407 -3.519 1.00 72.12 193 ALA A O 1
ATOM 1522 N N . PRO A 1 194 ? 21.981 9.274 -5.383 1.00 65.69 194 PRO A N 1
ATOM 1523 C CA . PRO A 1 194 ? 22.135 10.398 -6.300 1.00 65.69 194 PRO A CA 1
ATOM 1524 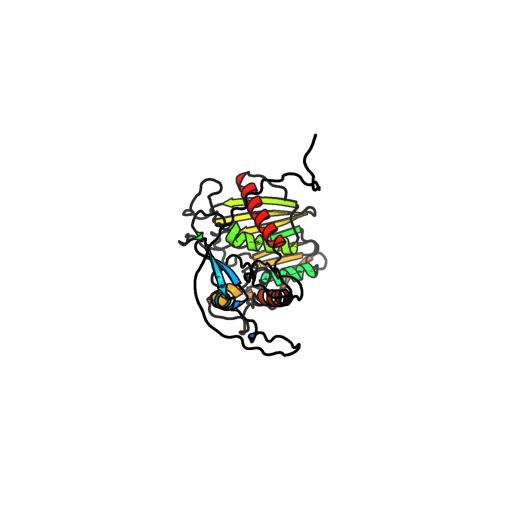C C . PRO A 1 194 ? 21.197 11.557 -5.945 1.00 65.69 194 PRO A C 1
ATOM 1526 O O . PRO A 1 194 ? 20.002 11.524 -6.230 1.00 65.69 194 PRO A O 1
ATOM 1529 N N . ARG A 1 195 ? 21.754 12.611 -5.344 1.00 67.88 195 ARG A N 1
ATOM 1530 C CA . ARG A 1 195 ? 21.024 13.845 -5.024 1.00 67.88 195 ARG A CA 1
ATOM 1531 C C . ARG A 1 195 ? 20.925 14.709 -6.275 1.00 67.88 195 ARG A C 1
ATOM 1533 O O . ARG A 1 195 ? 21.829 15.489 -6.578 1.00 67.88 195 ARG A O 1
ATOM 1540 N N . GLY A 1 196 ? 19.842 14.532 -7.024 1.00 58.28 196 GLY A N 1
ATOM 1541 C CA . GLY A 1 196 ? 19.503 15.408 -8.142 1.00 58.28 196 GLY A CA 1
ATOM 1542 C C . GLY A 1 196 ? 19.109 16.810 -7.662 1.00 58.28 196 GLY A C 1
ATOM 1543 O O . GLY A 1 196 ? 18.677 17.004 -6.529 1.00 58.28 196 GLY A O 1
ATOM 1544 N N . ALA A 1 197 ? 19.228 17.812 -8.533 1.00 51.34 197 ALA A N 1
ATOM 1545 C CA . ALA A 1 197 ? 18.689 19.141 -8.250 1.00 51.34 197 ALA A CA 1
ATOM 1546 C C . ALA A 1 197 ? 17.195 19.199 -8.622 1.00 51.34 197 ALA A C 1
ATOM 1548 O O . ALA A 1 197 ? 16.825 18.991 -9.780 1.00 51.34 197 ALA A O 1
ATOM 1549 N N . GLY A 1 198 ? 16.326 19.511 -7.656 1.00 56.31 198 GLY A N 1
ATOM 1550 C CA . GLY A 1 198 ? 14.894 19.735 -7.895 1.00 56.31 198 GLY A CA 1
ATOM 1551 C C . GLY A 1 198 ? 14.166 18.504 -8.450 1.00 56.31 198 GLY A C 1
ATOM 1552 O O . GLY A 1 198 ? 14.208 17.432 -7.858 1.00 56.31 198 GLY A O 1
ATOM 1553 N N . HIS A 1 199 ? 13.492 18.647 -9.597 1.00 50.47 199 HIS A N 1
ATOM 1554 C CA . HIS A 1 199 ? 12.699 17.576 -10.233 1.00 50.47 199 HIS A CA 1
ATOM 1555 C C . HIS A 1 199 ? 13.523 16.363 -10.713 1.00 50.47 199 HIS A C 1
ATOM 1557 O O . HIS A 1 199 ? 12.950 15.391 -11.201 1.00 50.47 199 HIS A O 1
ATOM 1563 N N . ALA A 1 200 ? 14.852 16.445 -10.633 1.00 56.34 200 ALA A N 1
ATOM 1564 C CA . ALA A 1 200 ? 15.790 15.435 -11.104 1.00 56.34 200 ALA A CA 1
ATOM 1565 C C . ALA A 1 200 ? 16.250 14.456 -10.001 1.00 56.34 200 ALA A C 1
ATOM 1567 O O . ALA A 1 200 ? 16.971 13.501 -10.294 1.00 56.34 200 ALA A O 1
ATOM 1568 N N . ASP A 1 201 ? 15.874 14.683 -8.738 1.00 70.00 201 ASP A N 1
ATOM 1569 C CA . ASP A 1 201 ? 16.087 13.697 -7.677 1.00 70.00 201 ASP A CA 1
ATOM 1570 C C . ASP A 1 201 ? 15.016 12.590 -7.787 1.00 70.00 201 ASP A C 1
ATOM 1572 O O . ASP A 1 201 ? 13.824 12.901 -7.698 1.00 70.00 201 ASP A O 1
ATOM 1576 N N . PRO A 1 202 ? 15.392 11.317 -8.021 1.00 69.31 202 PRO A N 1
ATOM 1577 C CA . PRO A 1 202 ? 14.421 10.232 -8.124 1.00 69.31 202 PRO A CA 1
ATOM 1578 C C . PRO A 1 202 ? 13.742 9.918 -6.778 1.00 69.31 202 PRO A C 1
ATOM 1580 O O . PRO A 1 202 ? 12.599 9.463 -6.772 1.00 69.31 202 PRO A O 1
ATOM 1583 N N . GLY A 1 203 ? 14.418 10.154 -5.647 1.00 85.62 203 GLY A N 1
ATOM 1584 C CA . GLY A 1 203 ? 13.977 9.734 -4.316 1.00 85.62 203 GLY A CA 1
ATOM 1585 C C . GLY A 1 203 ? 13.944 8.209 -4.137 1.00 85.62 203 GLY A C 1
ATOM 1586 O O . GLY A 1 203 ? 13.316 7.477 -4.905 1.00 85.62 203 GLY A O 1
ATOM 1587 N N . ASP A 1 204 ? 14.581 7.698 -3.086 1.00 90.00 204 ASP A N 1
ATOM 1588 C CA . ASP A 1 204 ? 14.508 6.276 -2.724 1.00 90.00 204 ASP A CA 1
ATOM 1589 C C . ASP A 1 204 ? 13.465 5.932 -1.650 1.00 90.00 204 ASP A C 1
ATOM 1591 O O . ASP A 1 204 ? 13.241 4.754 -1.366 1.00 90.00 204 ASP A O 1
ATOM 1595 N N . SER A 1 205 ? 12.778 6.940 -1.114 1.00 94.62 205 SER A N 1
ATOM 1596 C CA . SER A 1 205 ? 11.703 6.789 -0.138 1.00 94.62 205 SER A CA 1
ATOM 1597 C C . SER A 1 205 ? 10.590 7.812 -0.350 1.00 94.62 205 SER A C 1
ATOM 1599 O O . SER A 1 205 ? 10.820 8.904 -0.878 1.00 94.62 205 SER A O 1
ATOM 1601 N N . PHE A 1 206 ? 9.379 7.471 0.089 1.00 97.38 206 PHE A N 1
ATOM 1602 C CA . PHE A 1 206 ? 8.253 8.399 0.098 1.00 97.38 206 PHE A CA 1
ATOM 1603 C C . PHE A 1 206 ? 7.268 8.121 1.235 1.00 97.38 206 PHE A C 1
ATOM 1605 O O . PHE A 1 206 ? 7.192 7.025 1.792 1.00 97.38 206 PHE A O 1
ATOM 1612 N N . THR A 1 207 ? 6.464 9.124 1.564 1.00 98.69 207 THR A N 1
ATOM 1613 C CA . THR A 1 207 ? 5.222 8.998 2.327 1.00 98.69 207 THR A CA 1
ATOM 1614 C C . THR A 1 207 ? 4.203 9.945 1.709 1.00 98.69 207 THR A C 1
ATOM 1616 O O . THR A 1 207 ? 4.461 11.140 1.598 1.00 98.69 207 THR A O 1
ATOM 1619 N N . VAL A 1 208 ? 3.074 9.401 1.264 1.00 98.81 208 VAL A N 1
ATOM 1620 C CA . VAL A 1 208 ? 1.993 10.119 0.584 1.00 98.81 208 VAL A CA 1
ATOM 1621 C C . VAL A 1 208 ? 0.719 9.939 1.397 1.00 98.81 208 VAL A C 1
ATOM 1623 O O . VAL A 1 208 ? 0.287 8.813 1.626 1.00 98.81 208 VAL A O 1
ATOM 1626 N N . HIS A 1 209 ? 0.122 11.049 1.808 1.00 98.88 209 HIS A N 1
ATOM 1627 C CA . HIS A 1 209 ? -1.175 11.130 2.460 1.00 98.88 209 HIS A CA 1
ATOM 1628 C C . HIS A 1 209 ? -2.238 11.541 1.438 1.00 98.88 209 HIS A C 1
ATOM 1630 O O . HIS A 1 209 ? -2.126 12.583 0.792 1.00 98.88 209 HIS A O 1
ATOM 1636 N N . LEU A 1 210 ? -3.266 10.712 1.311 1.00 98.88 210 LEU A N 1
ATOM 1637 C CA . LEU A 1 210 ? -4.400 10.841 0.407 1.00 98.88 210 LEU A CA 1
ATOM 1638 C C . LEU A 1 210 ? -5.628 11.104 1.292 1.00 98.88 210 LEU A C 1
ATOM 1640 O O . LEU A 1 210 ? -5.998 10.265 2.117 1.00 98.88 210 LEU A O 1
ATOM 1644 N N . HIS A 1 211 ? -6.195 12.306 1.186 1.00 98.69 211 HIS A N 1
ATOM 1645 C CA . HIS A 1 211 ? -7.224 12.820 2.097 1.00 98.69 211 HIS A CA 1
ATOM 1646 C C . HIS A 1 211 ? -8.606 12.715 1.459 1.00 98.69 211 HIS A C 1
ATOM 1648 O O . HIS A 1 211 ? -8.806 13.222 0.354 1.00 98.69 211 HIS A O 1
ATOM 1654 N N . TYR A 1 212 ? -9.573 12.138 2.167 1.00 98.69 212 TYR A N 1
ATOM 1655 C CA . TYR A 1 212 ? -10.950 11.983 1.695 1.00 98.69 212 TYR A CA 1
ATOM 1656 C C . TYR A 1 212 ? -11.924 12.860 2.497 1.00 98.69 212 TYR A C 1
ATOM 1658 O O . TYR A 1 212 ? -11.728 13.132 3.682 1.00 98.69 212 TYR A O 1
ATOM 1666 N N . ASN A 1 213 ? -12.996 13.318 1.841 1.00 97.44 213 ASN A N 1
ATOM 1667 C CA . ASN A 1 213 ? -13.967 14.259 2.424 1.00 97.44 213 ASN A CA 1
ATOM 1668 C C . ASN A 1 213 ? -14.807 13.664 3.572 1.00 97.44 213 ASN A C 1
ATOM 1670 O O . ASN A 1 213 ? -15.421 14.412 4.328 1.00 97.44 213 ASN A O 1
ATOM 1674 N N . ASP A 1 214 ? -14.845 12.339 3.706 1.00 95.38 214 ASP A N 1
ATOM 1675 C CA . ASP A 1 214 ? -15.523 11.603 4.781 1.00 95.38 214 ASP A CA 1
ATOM 1676 C C . ASP A 1 214 ? -14.638 11.389 6.028 1.00 95.38 214 ASP A C 1
ATOM 1678 O O . ASP A 1 214 ? -15.057 10.750 6.999 1.00 95.38 214 ASP A O 1
ATOM 1682 N N . GLY A 1 215 ? -13.416 11.930 6.015 1.00 96.00 215 GLY A N 1
ATOM 1683 C CA . GLY A 1 215 ? -12.448 11.828 7.102 1.00 96.00 215 GLY A CA 1
ATOM 1684 C C . GLY A 1 215 ? -11.539 10.600 7.041 1.00 96.00 215 GLY A C 1
ATOM 1685 O O . GLY A 1 215 ? -10.764 10.409 7.977 1.00 96.00 215 GLY A O 1
ATOM 1686 N N . LEU A 1 216 ? -11.595 9.783 5.980 1.00 98.62 216 LEU A N 1
ATOM 1687 C CA . LEU A 1 216 ? -10.571 8.769 5.733 1.00 98.62 216 LEU A CA 1
ATOM 1688 C C . LEU A 1 216 ? -9.228 9.437 5.385 1.00 98.62 216 LEU A C 1
ATOM 1690 O O . LEU A 1 216 ? -9.135 10.275 4.483 1.00 98.62 216 LEU A O 1
ATOM 1694 N N . LEU A 1 217 ? -8.168 9.001 6.067 1.00 98.81 217 LEU A N 1
ATOM 1695 C CA . LEU A 1 217 ? -6.784 9.270 5.688 1.00 98.81 217 LEU A CA 1
ATOM 1696 C C . LEU A 1 217 ? -6.117 7.976 5.211 1.00 98.81 217 LEU A C 1
ATOM 1698 O O . LEU A 1 217 ? -5.941 7.038 5.992 1.00 98.81 217 LEU A O 1
ATOM 1702 N N . ALA A 1 218 ? -5.715 7.931 3.941 1.00 98.88 218 ALA A N 1
ATOM 1703 C CA . ALA A 1 218 ? -4.916 6.835 3.405 1.00 98.88 218 ALA A CA 1
ATOM 1704 C C . ALA A 1 218 ? -3.445 7.257 3.264 1.00 98.88 218 ALA A C 1
ATOM 1706 O O . ALA A 1 218 ? -3.136 8.280 2.660 1.00 98.88 218 ALA A O 1
ATOM 1707 N N . THR A 1 219 ? -2.528 6.464 3.811 1.00 98.88 219 THR A N 1
ATOM 1708 C CA . THR A 1 219 ? -1.082 6.698 3.779 1.00 98.88 219 THR A CA 1
ATOM 1709 C C . THR A 1 219 ? -0.394 5.595 2.983 1.00 98.88 219 THR A C 1
ATOM 1711 O O . THR A 1 219 ? -0.427 4.429 3.374 1.00 98.88 219 THR A O 1
ATOM 1714 N N . ALA A 1 220 ? 0.256 5.967 1.883 1.00 98.81 220 ALA A N 1
ATOM 1715 C CA . ALA A 1 220 ? 1.126 5.096 1.100 1.00 98.81 220 ALA A CA 1
ATOM 1716 C C . ALA A 1 220 ? 2.595 5.422 1.397 1.00 98.81 220 ALA A C 1
ATOM 1718 O O . ALA A 1 220 ? 3.011 6.577 1.281 1.00 98.81 220 ALA A O 1
ATOM 1719 N N . ARG A 1 221 ? 3.393 4.419 1.774 1.00 98.44 221 ARG A N 1
ATOM 1720 C CA . ARG A 1 221 ? 4.786 4.608 2.202 1.00 98.44 221 ARG A CA 1
ATOM 1721 C C . ARG A 1 221 ? 5.726 3.549 1.632 1.00 98.44 221 ARG A C 1
ATOM 1723 O O . ARG A 1 221 ? 5.377 2.375 1.567 1.00 98.44 221 ARG A O 1
ATOM 1730 N N . ALA A 1 222 ? 6.943 3.966 1.294 1.00 97.25 222 ALA A N 1
ATOM 1731 C CA . ALA A 1 222 ? 8.062 3.056 1.077 1.00 97.25 222 ALA A CA 1
ATOM 1732 C C . ALA A 1 222 ? 9.365 3.637 1.644 1.00 97.25 222 ALA A C 1
ATOM 1734 O O . ALA A 1 222 ? 9.668 4.821 1.466 1.00 97.25 222 ALA A O 1
ATOM 1735 N N . ALA A 1 223 ? 10.146 2.777 2.286 1.00 95.38 223 ALA A N 1
ATOM 1736 C CA . ALA A 1 223 ? 11.463 3.035 2.846 1.00 95.38 223 ALA A CA 1
ATOM 1737 C C . ALA A 1 223 ? 12.461 1.955 2.398 1.00 95.38 223 ALA A C 1
ATOM 1739 O O . ALA A 1 223 ? 12.108 0.791 2.214 1.00 95.38 223 ALA A O 1
ATOM 1740 N N . VAL A 1 224 ? 13.731 2.334 2.251 1.00 94.25 224 VAL A N 1
ATOM 1741 C CA . VAL A 1 224 ? 14.836 1.434 1.861 1.00 94.25 224 VAL A CA 1
ATOM 1742 C C . VAL A 1 224 ? 15.841 1.182 2.989 1.00 94.25 224 VAL A C 1
ATOM 1744 O O . VAL A 1 224 ? 16.782 0.409 2.809 1.00 94.25 224 VAL A O 1
ATOM 1747 N N . MET A 1 225 ? 15.632 1.812 4.148 1.00 95.06 225 MET A N 1
ATOM 1748 C CA . MET A 1 225 ? 16.444 1.663 5.361 1.00 95.06 225 MET A CA 1
ATOM 1749 C C . MET A 1 225 ? 15.649 1.047 6.528 1.00 95.06 225 MET A C 1
ATOM 1751 O O . MET A 1 225 ? 15.904 1.372 7.683 1.00 95.06 225 MET A O 1
ATOM 1755 N N . SER A 1 226 ? 14.677 0.172 6.246 1.00 95.94 226 SER A N 1
ATOM 1756 C CA . SER A 1 226 ? 13.923 -0.544 7.287 1.00 95.94 226 SER A CA 1
ATOM 1757 C C . SER A 1 226 ? 14.637 -1.838 7.674 1.00 95.94 226 SER A C 1
ATOM 1759 O O . SER A 1 226 ? 14.703 -2.752 6.859 1.00 95.94 226 SER A O 1
ATOM 1761 N N . THR A 1 227 ? 15.165 -1.930 8.897 1.00 96.12 227 THR A N 1
ATOM 1762 C CA . THR A 1 227 ? 15.843 -3.132 9.431 1.00 96.12 227 THR A CA 1
ATOM 1763 C C . THR A 1 227 ? 14.908 -4.114 10.145 1.00 96.12 227 THR A C 1
ATOM 1765 O O . THR A 1 227 ? 15.394 -5.057 10.761 1.00 96.12 227 THR A O 1
ATOM 1768 N N . GLU A 1 228 ? 13.592 -3.891 10.103 1.00 96.38 228 GLU A N 1
ATOM 1769 C CA . GLU A 1 228 ? 12.602 -4.784 10.718 1.00 96.38 228 GLU A CA 1
ATOM 1770 C C . GLU A 1 228 ? 12.626 -6.189 10.089 1.00 96.38 228 GLU A C 1
ATOM 1772 O O . GLU A 1 228 ? 12.718 -6.336 8.866 1.00 96.38 228 GLU A O 1
ATOM 1777 N N . GLU A 1 229 ? 12.501 -7.219 10.927 1.00 93.56 229 GLU A N 1
ATOM 1778 C CA . GLU A 1 229 ? 12.361 -8.618 10.496 1.00 93.56 229 GLU A CA 1
ATOM 1779 C C . GLU A 1 229 ? 10.984 -8.853 9.848 1.00 93.56 229 GLU A C 1
ATOM 1781 O O . GLU A 1 229 ? 10.881 -9.404 8.750 1.00 93.56 229 GLU A O 1
ATOM 1786 N N . GLU A 1 230 ? 9.928 -8.324 10.471 1.00 95.19 230 GLU A N 1
ATOM 1787 C CA . GLU A 1 230 ? 8.564 -8.320 9.942 1.00 95.19 230 GLU A CA 1
ATOM 1788 C C . GLU A 1 230 ? 8.227 -6.938 9.361 1.00 95.19 230 GLU A C 1
ATOM 1790 O O . GLU A 1 230 ? 7.827 -6.009 10.066 1.00 95.19 230 GLU A O 1
ATOM 1795 N N . GLN A 1 231 ? 8.374 -6.780 8.043 1.00 97.06 231 GLN A N 1
ATOM 1796 C CA . GLN A 1 231 ? 8.004 -5.534 7.365 1.00 97.06 231 GLN A CA 1
ATOM 1797 C C . GLN A 1 231 ? 6.482 -5.351 7.393 1.00 97.06 231 GLN A C 1
ATOM 1799 O O . GLN A 1 231 ? 5.730 -6.229 6.955 1.00 97.06 231 GLN A O 1
ATOM 1804 N N . LEU A 1 232 ? 6.010 -4.208 7.903 1.00 98.19 232 LEU A N 1
ATOM 1805 C CA . LEU A 1 232 ? 4.588 -3.869 7.874 1.00 98.19 232 LEU A CA 1
ATOM 1806 C C . LEU A 1 232 ? 4.119 -3.793 6.416 1.00 98.19 232 LEU A C 1
ATOM 1808 O O . LEU A 1 232 ? 4.786 -3.186 5.582 1.00 98.19 232 LEU A O 1
ATOM 1812 N N . ARG A 1 233 ? 2.958 -4.383 6.122 1.00 98.25 233 ARG A N 1
ATOM 1813 C CA . ARG A 1 233 ? 2.329 -4.351 4.796 1.00 98.25 233 ARG A CA 1
ATOM 1814 C C . ARG A 1 233 ? 1.049 -3.527 4.802 1.00 98.25 233 ARG A C 1
ATOM 1816 O O . ARG A 1 233 ? 0.899 -2.618 3.987 1.00 98.25 233 ARG A O 1
ATOM 1823 N N . PHE A 1 234 ? 0.162 -3.819 5.754 1.00 98.81 234 PHE A N 1
ATOM 1824 C CA . PHE A 1 234 ? -1.092 -3.099 5.961 1.00 98.81 234 PHE A CA 1
ATOM 1825 C C . PHE A 1 234 ? -1.352 -2.816 7.440 1.00 98.81 234 PHE A C 1
ATOM 1827 O O . PHE A 1 234 ? -1.198 -3.693 8.294 1.00 98.81 234 PHE A O 1
ATOM 1834 N N . TRP A 1 235 ? -1.851 -1.616 7.728 1.00 98.69 235 TRP A N 1
ATOM 1835 C CA . TRP A 1 235 ? -2.489 -1.281 8.999 1.00 98.69 235 TRP A CA 1
ATOM 1836 C C . TRP A 1 235 ? -3.732 -0.432 8.740 1.00 98.69 235 TRP A C 1
ATOM 1838 O O . TRP A 1 235 ? -3.637 0.717 8.313 1.00 98.69 235 TRP A O 1
ATOM 1848 N N . VAL A 1 236 ? -4.901 -1.026 8.966 1.00 98.88 236 VAL A N 1
ATOM 1849 C CA . VAL A 1 236 ? -6.204 -0.444 8.631 1.00 98.88 236 VAL A CA 1
ATOM 1850 C C . VAL A 1 236 ? -7.069 -0.390 9.879 1.00 98.88 236 VAL A C 1
ATOM 1852 O O . VAL A 1 236 ? -7.183 -1.378 10.607 1.00 98.88 236 VAL A O 1
ATOM 1855 N N . ARG A 1 237 ? -7.687 0.763 10.130 1.00 98.62 237 ARG A N 1
ATOM 1856 C CA . ARG A 1 237 ? -8.561 1.020 11.277 1.00 98.62 237 ARG A CA 1
ATOM 1857 C C . ARG A 1 237 ? -9.914 1.529 10.792 1.00 98.62 237 ARG A C 1
ATOM 1859 O O . ARG A 1 237 ? -9.989 2.510 10.051 1.00 98.62 237 ARG A O 1
ATOM 1866 N N . GLY A 1 238 ? -10.976 0.879 11.251 1.00 97.81 238 GLY A N 1
ATOM 1867 C CA . GLY A 1 238 ? -12.353 1.314 11.066 1.00 97.81 238 GLY A CA 1
ATOM 1868 C C . GLY A 1 238 ? -13.147 1.266 12.368 1.00 97.81 238 GLY A C 1
ATOM 1869 O O . GLY A 1 238 ? -12.652 0.848 13.414 1.00 97.81 238 GLY A O 1
ATOM 1870 N N . GLU A 1 239 ? -14.396 1.712 12.304 1.00 95.75 239 GLU A N 1
ATOM 1871 C CA . GLU A 1 239 ? -15.279 1.884 13.468 1.00 95.75 239 GLU A CA 1
ATOM 1872 C C . GLU A 1 239 ? -15.569 0.591 14.251 1.00 95.75 239 GLU A C 1
ATOM 1874 O O . GLU A 1 239 ? -15.852 0.651 15.447 1.00 95.75 239 GLU A O 1
ATOM 1879 N N . LYS A 1 240 ? -15.504 -0.581 13.605 1.00 96.12 240 LYS A N 1
ATOM 1880 C CA . LYS A 1 240 ? -15.810 -1.887 14.226 1.00 96.12 240 LYS A CA 1
ATOM 1881 C C . LYS A 1 240 ? -14.566 -2.709 14.573 1.00 96.12 240 LYS A C 1
ATOM 1883 O O . LYS A 1 240 ? -14.677 -3.713 15.282 1.00 96.12 240 LYS A O 1
ATOM 1888 N N . GLY A 1 241 ? -13.390 -2.309 14.090 1.00 97.50 241 GLY A N 1
ATOM 1889 C CA . GLY A 1 241 ? -12.158 -3.059 14.299 1.00 97.50 241 GLY A CA 1
ATOM 1890 C C . GLY A 1 241 ? -10.970 -2.586 13.466 1.00 97.50 241 GLY A C 1
ATOM 1891 O O . GLY A 1 241 ? -11.043 -1.620 12.708 1.00 97.50 241 GLY A O 1
ATOM 1892 N N . SER A 1 242 ? -9.859 -3.302 13.597 1.00 98.62 242 SER A N 1
ATOM 1893 C CA . SER A 1 242 ? -8.631 -3.063 12.843 1.00 98.62 242 SER A CA 1
ATOM 1894 C C . SER A 1 242 ? -8.046 -4.346 12.263 1.00 98.62 242 SER A C 1
ATOM 1896 O O . SER A 1 242 ? -8.176 -5.430 12.836 1.00 98.62 242 SER A O 1
ATOM 1898 N N . PHE A 1 243 ? -7.373 -4.205 11.126 1.00 98.81 243 PHE A N 1
ATOM 1899 C CA . PHE A 1 243 ? -6.625 -5.265 10.464 1.00 98.81 243 PHE A CA 1
ATOM 1900 C C . PHE A 1 243 ? -5.157 -4.856 10.343 1.00 98.81 243 PHE A C 1
ATOM 1902 O O . PHE A 1 243 ? -4.842 -3.745 9.910 1.00 98.81 243 PHE A O 1
ATOM 1909 N N . LYS A 1 244 ? -4.257 -5.761 10.721 1.00 98.75 244 LYS A N 1
ATOM 1910 C CA . LYS A 1 244 ? -2.812 -5.621 10.546 1.00 98.75 244 LYS A CA 1
ATOM 1911 C C . LYS A 1 244 ? -2.288 -6.798 9.741 1.00 98.75 244 LYS A C 1
ATOM 1913 O O . LYS A 1 244 ? -2.637 -7.930 10.056 1.00 98.75 244 LYS A O 1
ATOM 1918 N N . LYS A 1 245 ? -1.410 -6.554 8.773 1.00 98.50 245 LYS A N 1
ATOM 1919 C CA . LYS A 1 245 ? -0.653 -7.611 8.096 1.00 98.50 245 LYS A CA 1
ATOM 1920 C C . LYS A 1 245 ? 0.800 -7.193 7.915 1.00 98.50 245 LYS A C 1
ATOM 1922 O O . LYS A 1 245 ? 1.083 -6.033 7.607 1.00 98.50 245 LYS A O 1
ATOM 1927 N N . TYR A 1 246 ? 1.680 -8.164 8.105 1.00 98.38 246 TYR A N 1
ATOM 1928 C CA . TYR A 1 246 ? 3.099 -8.105 7.794 1.00 98.38 246 TYR A CA 1
ATOM 1929 C C . TYR A 1 246 ? 3.383 -8.941 6.541 1.00 98.38 246 TYR A C 1
ATOM 1931 O O . TYR A 1 246 ? 2.591 -9.822 6.185 1.00 98.38 246 TYR A O 1
ATOM 1939 N N . HIS A 1 247 ? 4.517 -8.650 5.905 1.00 96.25 247 HIS A N 1
ATOM 1940 C CA . HIS A 1 247 ? 4.988 -9.241 4.650 1.00 96.25 247 HIS A CA 1
ATOM 1941 C C . HIS A 1 247 ? 4.092 -8.949 3.432 1.00 96.25 247 HIS A C 1
ATOM 1943 O O . HIS A 1 247 ? 2.875 -8.777 3.530 1.00 96.25 247 HIS A O 1
ATOM 1949 N N . LEU A 1 248 ? 4.735 -8.864 2.269 1.00 94.50 248 LEU A N 1
ATOM 1950 C CA . LEU A 1 248 ? 4.087 -8.749 0.963 1.00 94.50 248 LEU A CA 1
ATOM 1951 C C . LEU A 1 248 ? 3.589 -10.120 0.485 1.00 94.50 248 LEU A C 1
ATOM 1953 O O . LEU A 1 248 ? 4.006 -11.157 1.001 1.00 94.50 248 LEU A O 1
ATOM 1957 N N . ASP A 1 249 ? 2.744 -10.106 -0.543 1.00 95.06 249 ASP A N 1
ATOM 1958 C CA . ASP A 1 249 ? 2.436 -11.277 -1.366 1.00 95.06 249 ASP A CA 1
ATOM 1959 C C . ASP A 1 249 ? 3.701 -12.038 -1.827 1.00 95.06 249 ASP A C 1
ATOM 1961 O O . ASP A 1 249 ? 4.662 -11.452 -2.334 1.00 95.06 249 ASP A O 1
ATOM 1965 N N . VAL A 1 250 ? 3.666 -13.365 -1.668 1.00 94.88 250 VAL A N 1
ATOM 1966 C CA . VAL A 1 250 ? 4.797 -14.281 -1.890 1.00 94.88 250 VAL A CA 1
ATOM 1967 C C . VAL A 1 250 ? 5.029 -14.692 -3.351 1.00 94.88 250 VAL A C 1
ATOM 1969 O O . VAL A 1 250 ? 6.023 -15.357 -3.642 1.00 94.88 250 VAL A O 1
ATOM 1972 N N . GLN A 1 251 ? 4.145 -14.346 -4.293 1.00 93.19 251 GLN A N 1
ATOM 1973 C CA . GLN A 1 251 ? 4.207 -14.848 -5.672 1.00 93.19 251 GLN A CA 1
ATOM 1974 C C . GLN A 1 251 ? 5.473 -14.404 -6.409 1.00 93.19 251 GLN A C 1
ATOM 1976 O O . GLN A 1 251 ? 6.019 -15.175 -7.194 1.00 93.19 251 GLN A O 1
ATOM 1981 N N . GLU A 1 252 ? 5.958 -13.181 -6.170 1.00 89.62 252 GLU A N 1
ATOM 1982 C CA . GLU A 1 252 ? 7.177 -12.673 -6.819 1.00 89.62 252 GLU A CA 1
ATOM 1983 C C . GLU A 1 252 ? 8.415 -13.472 -6.369 1.00 89.62 252 GLU A C 1
ATOM 1985 O O . GLU A 1 252 ? 9.164 -13.978 -7.210 1.00 89.62 252 GLU A O 1
ATOM 1990 N N . ASP A 1 253 ? 8.566 -13.692 -5.060 1.00 90.31 253 ASP A N 1
ATOM 1991 C CA . ASP A 1 253 ? 9.647 -14.500 -4.483 1.00 90.31 253 ASP A CA 1
ATOM 1992 C C . ASP A 1 253 ? 9.556 -15.973 -4.909 1.00 90.31 253 ASP A C 1
ATOM 1994 O O . ASP A 1 253 ? 10.566 -16.600 -5.232 1.00 90.31 253 ASP A O 1
ATOM 1998 N N . GLN A 1 254 ? 8.346 -16.528 -4.994 1.00 93.44 254 GLN A N 1
ATOM 1999 C CA . GLN A 1 254 ? 8.119 -17.891 -5.475 1.00 93.44 254 GLN A CA 1
ATOM 2000 C C . GLN A 1 254 ? 8.453 -18.056 -6.969 1.00 93.44 254 GLN A C 1
ATOM 2002 O O . GLN A 1 254 ? 9.078 -19.050 -7.348 1.00 93.44 254 GLN A O 1
ATOM 2007 N N . LEU A 1 255 ? 8.105 -17.081 -7.821 1.00 90.06 255 LEU A N 1
ATOM 2008 C CA . LEU A 1 255 ? 8.498 -17.067 -9.237 1.00 90.06 255 LEU A CA 1
ATOM 2009 C C . LEU A 1 255 ? 10.025 -17.011 -9.393 1.00 90.06 255 LEU A C 1
ATOM 2011 O O . LEU A 1 255 ? 10.582 -17.759 -10.209 1.00 90.06 255 LEU A O 1
AT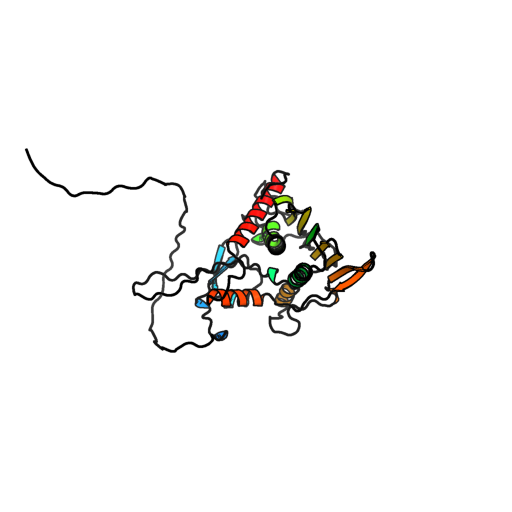OM 2015 N N . LEU A 1 256 ? 10.691 -16.169 -8.591 1.00 88.25 256 LEU A N 1
ATOM 2016 C CA . LEU A 1 256 ? 12.152 -16.059 -8.503 1.00 88.25 256 LEU A CA 1
ATOM 2017 C C . LEU A 1 256 ? 12.801 -17.373 -8.037 1.00 88.25 256 LEU A C 1
ATOM 2019 O O . LEU A 1 256 ? 13.805 -17.788 -8.614 1.00 88.25 256 LEU A O 1
ATOM 2023 N N . ALA A 1 257 ? 12.199 -18.061 -7.063 1.00 93.12 257 ALA A N 1
ATOM 2024 C CA . ALA A 1 257 ? 12.638 -19.366 -6.562 1.00 93.12 257 ALA A CA 1
ATOM 2025 C C . ALA A 1 257 ? 12.360 -20.542 -7.525 1.00 93.12 257 ALA A C 1
ATOM 2027 O O . ALA A 1 257 ? 12.791 -21.665 -7.268 1.00 93.12 257 ALA A O 1
ATOM 2028 N N . GLY A 1 258 ? 11.666 -20.307 -8.644 1.00 92.50 258 GLY A N 1
ATOM 2029 C CA . GLY A 1 258 ? 11.413 -21.312 -9.682 1.00 92.50 258 GLY A CA 1
ATOM 2030 C C . GLY A 1 258 ? 10.036 -21.982 -9.630 1.00 92.50 258 GLY A C 1
ATOM 2031 O O . GLY A 1 258 ? 9.704 -22.709 -10.567 1.00 92.50 258 GLY A O 1
ATOM 2032 N N . LEU A 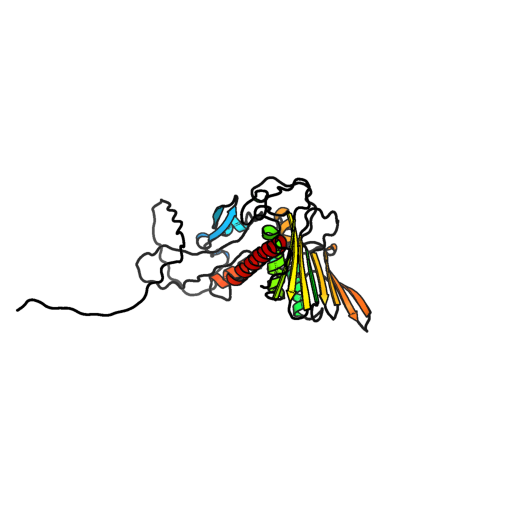1 259 ? 9.215 -21.696 -8.614 1.00 91.69 259 LEU A N 1
ATOM 2033 C CA . LEU A 1 259 ? 7.822 -22.148 -8.543 1.00 91.69 259 LEU A CA 1
ATOM 2034 C C . LEU A 1 259 ? 6.979 -21.443 -9.622 1.00 91.69 259 LEU A C 1
ATOM 2036 O O . LEU A 1 259 ? 7.327 -20.360 -10.108 1.00 91.69 259 LEU A O 1
ATOM 2040 N N . ARG A 1 260 ? 5.886 -22.068 -10.059 1.00 89.75 260 ARG A N 1
ATOM 2041 C CA . ARG A 1 260 ? 5.060 -21.612 -11.186 1.00 89.75 260 ARG A CA 1
ATOM 2042 C C . ARG A 1 260 ? 3.569 -21.633 -10.844 1.00 89.75 260 ARG A C 1
ATOM 2044 O O . ARG A 1 260 ? 3.139 -22.494 -10.076 1.00 89.75 260 ARG A O 1
ATOM 2051 N N . PRO A 1 261 ? 2.759 -20.757 -11.469 1.00 88.12 261 PRO A N 1
ATOM 2052 C CA . PRO A 1 261 ? 1.311 -20.824 -11.344 1.00 88.12 261 PRO A CA 1
ATOM 2053 C C . PRO A 1 261 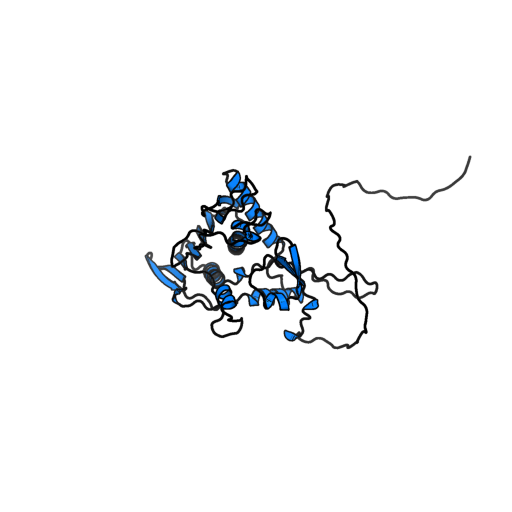? 0.761 -22.208 -11.697 1.00 88.12 261 PRO A C 1
ATOM 2055 O O . PRO A 1 261 ? 1.177 -22.819 -12.680 1.00 88.12 261 PRO A O 1
ATOM 2058 N N . GLY A 1 262 ? -0.174 -22.695 -10.880 1.00 87.44 262 GLY A N 1
ATOM 2059 C CA . GLY A 1 262 ? -0.749 -24.038 -10.999 1.00 87.44 262 GLY A CA 1
ATOM 2060 C C . GLY A 1 262 ? 0.048 -25.153 -10.308 1.00 87.44 262 GLY A C 1
ATOM 2061 O O . GLY A 1 262 ? -0.455 -26.270 -10.231 1.00 87.44 262 GLY A O 1
ATOM 2062 N N . GLN A 1 263 ? 1.247 -24.879 -9.779 1.00 91.56 263 GLN A N 1
ATOM 2063 C CA . GLN A 1 263 ? 1.936 -25.804 -8.873 1.00 91.56 263 GLN A CA 1
ATOM 2064 C C . GLN A 1 263 ? 1.396 -25.677 -7.441 1.00 91.56 263 GLN A C 1
ATOM 2066 O O . GLN A 1 263 ? 0.911 -24.621 -7.032 1.00 91.56 263 GLN A O 1
ATOM 2071 N N . GLU A 1 264 ? 1.490 -26.764 -6.674 1.00 93.50 264 GLU A N 1
ATOM 2072 C CA . GLU A 1 264 ? 1.091 -26.796 -5.265 1.00 93.50 264 GLU A CA 1
ATOM 2073 C C . GLU A 1 264 ? 1.865 -25.749 -4.441 1.00 93.50 264 GLU A C 1
ATOM 2075 O O . GLU A 1 264 ? 3.058 -25.532 -4.652 1.00 93.50 264 GLU A O 1
ATOM 2080 N N . GLY A 1 265 ? 1.167 -25.055 -3.536 1.00 91.81 265 GLY A N 1
ATOM 2081 C CA . GLY A 1 265 ? 1.727 -23.978 -2.710 1.00 91.81 265 GLY A CA 1
ATOM 2082 C C . GLY A 1 265 ? 1.926 -22.623 -3.410 1.00 91.81 265 GLY A C 1
ATOM 2083 O O . GLY A 1 265 ? 2.208 -21.635 -2.729 1.00 91.81 265 GLY A O 1
ATOM 2084 N N . TYR A 1 266 ? 1.744 -22.519 -4.733 1.00 93.69 266 TYR A N 1
ATOM 2085 C CA . TYR A 1 266 ? 1.945 -21.247 -5.436 1.00 93.69 266 TYR A CA 1
ATOM 2086 C C . TYR A 1 266 ? 0.907 -20.178 -5.044 1.00 93.69 266 TYR A C 1
ATOM 2088 O O . TYR A 1 266 ? -0.300 -20.388 -5.147 1.00 93.69 266 TYR A O 1
ATOM 2096 N N . GLY A 1 267 ? 1.401 -19.013 -4.626 1.00 92.94 267 GLY A N 1
ATOM 2097 C CA . GLY A 1 267 ? 0.656 -17.859 -4.125 1.00 92.94 267 GLY A CA 1
ATOM 2098 C C . GLY A 1 267 ? 0.110 -17.995 -2.701 1.00 92.94 267 GLY A C 1
ATOM 2099 O O . GLY A 1 267 ? -0.544 -17.069 -2.229 1.00 92.94 267 GLY A O 1
ATOM 2100 N N . PHE A 1 268 ? 0.319 -19.126 -2.022 1.00 95.50 268 PHE A N 1
ATOM 2101 C CA . PHE A 1 268 ? -0.178 -19.322 -0.661 1.00 95.50 268 PHE A CA 1
ATOM 2102 C C . PHE A 1 268 ? 0.798 -18.731 0.362 1.00 95.50 268 PHE A C 1
ATOM 2104 O O . PHE A 1 268 ? 1.954 -19.147 0.440 1.00 95.50 268 PHE A O 1
ATOM 2111 N N . ASP A 1 269 ? 0.306 -17.785 1.164 1.00 94.94 269 ASP A N 1
ATOM 2112 C CA . ASP A 1 269 ? 1.000 -17.306 2.361 1.00 94.94 269 ASP A CA 1
ATOM 2113 C C . ASP A 1 269 ? 1.195 -18.464 3.363 1.00 94.94 269 ASP A C 1
ATOM 2115 O O . ASP A 1 269 ? 0.245 -19.216 3.607 1.00 94.94 269 ASP A O 1
ATOM 2119 N N . PRO A 1 270 ? 2.371 -18.593 4.005 1.00 94.88 270 PRO A N 1
ATOM 2120 C CA . PRO A 1 270 ? 2.509 -19.435 5.189 1.00 94.88 270 PRO A CA 1
ATOM 2121 C C . PRO A 1 270 ? 1.697 -18.854 6.359 1.00 94.88 270 PRO A C 1
ATOM 2123 O O . PRO A 1 270 ? 1.451 -17.648 6.416 1.00 94.88 270 PRO A O 1
ATOM 2126 N N . GLU A 1 271 ? 1.336 -19.682 7.346 1.00 95.50 271 GLU A N 1
ATOM 2127 C CA . GLU A 1 271 ? 0.531 -19.228 8.498 1.00 95.50 271 GLU A CA 1
ATOM 2128 C C . GLU A 1 271 ? 1.185 -18.081 9.290 1.00 95.50 271 GLU A C 1
ATOM 2130 O O . GLU A 1 271 ? 0.485 -17.239 9.851 1.00 95.50 271 GLU A O 1
ATOM 2135 N N . SER A 1 272 ? 2.521 -17.999 9.291 1.00 95.44 272 SER A N 1
ATOM 2136 C CA . SER A 1 272 ? 3.278 -16.891 9.889 1.00 95.44 272 SER A CA 1
ATOM 2137 C C . SER A 1 272 ? 3.007 -15.535 9.227 1.00 95.44 272 SER A C 1
ATOM 2139 O O . SER A 1 272 ? 3.154 -14.509 9.878 1.00 95.44 272 SER A O 1
ATOM 2141 N N . HIS A 1 273 ? 2.580 -15.503 7.961 1.00 96.06 273 HIS A N 1
ATOM 2142 C CA . HIS A 1 273 ? 2.240 -14.268 7.246 1.00 96.06 273 HIS A CA 1
ATOM 2143 C C . HIS A 1 273 ? 0.760 -13.873 7.405 1.00 96.06 273 HIS A C 1
ATOM 2145 O O . HIS A 1 273 ? 0.329 -12.860 6.843 1.00 96.06 273 HIS A O 1
ATOM 2151 N N . TYR A 1 274 ? -0.054 -14.648 8.130 1.00 98.25 274 TYR A N 1
ATOM 2152 C CA . TYR A 1 274 ? -1.478 -14.351 8.284 1.00 98.25 274 TYR A CA 1
ATOM 2153 C C . TYR A 1 274 ? -1.730 -13.016 8.994 1.00 98.25 274 TYR A C 1
ATOM 2155 O O . TYR A 1 274 ? -0.973 -12.553 9.849 1.00 98.25 274 TYR A O 1
ATOM 2163 N N . GLY A 1 275 ? -2.841 -12.374 8.633 1.00 98.31 275 GLY A N 1
ATOM 2164 C CA . GLY A 1 275 ? -3.230 -11.103 9.223 1.00 98.31 275 GLY A CA 1
ATOM 2165 C C . GLY A 1 275 ? -3.649 -11.242 10.688 1.00 98.31 275 GLY A C 1
ATOM 2166 O O . GLY A 1 275 ? -4.111 -12.284 11.145 1.00 98.31 275 GLY A O 1
ATOM 2167 N N . THR A 1 276 ? -3.560 -10.147 11.431 1.00 98.69 276 THR A N 1
ATOM 2168 C CA . THR A 1 276 ? -4.179 -9.989 12.748 1.00 98.69 276 THR A CA 1
ATOM 2169 C C . THR A 1 276 ? -5.420 -9.117 12.610 1.00 98.69 276 THR A C 1
ATOM 2171 O O . THR A 1 276 ? -5.323 -7.934 12.282 1.00 98.69 276 THR A O 1
ATOM 2174 N N . LEU A 1 277 ? -6.586 -9.682 12.913 1.00 98.62 277 LEU A N 1
ATOM 2175 C CA . LEU A 1 277 ? -7.869 -8.986 12.924 1.00 98.62 277 LEU A CA 1
ATOM 2176 C C . LEU A 1 277 ? -8.296 -8.741 14.378 1.00 98.62 277 LEU A C 1
ATOM 2178 O O . LEU A 1 277 ? -8.322 -9.661 15.191 1.00 98.62 277 LEU A O 1
ATOM 2182 N N . THR A 1 278 ? -8.615 -7.498 14.730 1.00 98.62 278 THR A N 1
ATOM 2183 C CA . THR A 1 278 ? -9.101 -7.125 16.067 1.00 98.62 278 THR A CA 1
ATOM 2184 C C . THR A 1 278 ? -10.474 -6.483 15.938 1.00 98.62 278 THR A C 1
ATOM 2186 O O . THR A 1 278 ? -10.592 -5.426 15.329 1.00 98.62 278 THR A O 1
ATOM 2189 N N . LEU A 1 279 ? -11.509 -7.108 16.500 1.00 97.88 279 LEU A N 1
ATOM 2190 C CA . LEU A 1 279 ? -12.906 -6.666 16.384 1.00 97.88 279 LEU A CA 1
ATOM 2191 C C . LEU A 1 279 ? -13.483 -6.287 17.745 1.00 97.88 279 LEU A C 1
ATOM 2193 O O . LEU A 1 279 ? -13.121 -6.889 18.755 1.00 97.88 279 LEU A O 1
ATOM 2197 N N . LEU A 1 280 ? -14.423 -5.345 17.777 1.00 93.50 280 LEU A N 1
ATOM 2198 C CA . LEU A 1 280 ? -15.215 -5.080 18.977 1.00 93.50 280 LEU A CA 1
ATOM 2199 C C . LEU A 1 280 ? -16.262 -6.189 19.179 1.00 93.50 280 LEU A C 1
ATOM 2201 O O . LEU A 1 280 ? -17.177 -6.341 18.373 1.00 93.50 280 LEU A O 1
ATOM 2205 N N . LYS A 1 281 ? -16.142 -6.942 20.277 1.00 91.75 281 LYS A N 1
ATOM 2206 C CA . LYS A 1 281 ? -17.157 -7.882 20.783 1.00 91.75 281 LYS A CA 1
ATOM 2207 C C . LYS A 1 281 ? -17.521 -7.451 22.203 1.00 91.75 281 LYS A C 1
ATOM 2209 O O . LYS A 1 281 ? -16.627 -7.216 23.012 1.00 91.75 281 LYS A O 1
ATOM 2214 N N . ASP A 1 282 ? -18.808 -7.256 22.483 1.00 91.25 282 ASP A N 1
ATOM 2215 C CA . ASP A 1 282 ? -19.320 -6.784 23.784 1.00 91.25 282 ASP A CA 1
ATOM 2216 C C . ASP A 1 282 ? -18.607 -5.519 24.314 1.00 91.25 282 ASP A C 1
ATOM 2218 O O . ASP A 1 282 ? -18.261 -5.398 25.491 1.00 91.25 282 ASP A O 1
ATOM 2222 N N . GLY A 1 283 ? -18.324 -4.577 23.405 1.00 89.38 283 GLY A N 1
ATOM 2223 C CA . GLY A 1 283 ? -17.610 -3.327 23.695 1.00 89.38 283 GLY A CA 1
ATOM 2224 C C . GLY A 1 283 ? -16.101 -3.471 23.941 1.00 89.38 283 GLY A C 1
ATOM 2225 O O . GLY A 1 283 ? -15.443 -2.475 24.234 1.00 89.38 283 GLY A O 1
ATOM 2226 N N . LYS A 1 284 ? -15.529 -4.676 23.817 1.00 94.06 284 LYS A N 1
ATOM 2227 C CA . LYS A 1 284 ? -14.106 -4.957 24.062 1.00 94.06 284 LYS A CA 1
ATOM 2228 C C . LYS A 1 284 ? -13.387 -5.400 22.779 1.00 94.06 284 LYS A C 1
ATOM 2230 O O . LYS A 1 284 ? -13.941 -6.194 22.020 1.00 94.06 284 LYS A O 1
ATOM 2235 N N . PRO A 1 285 ? -12.145 -4.946 22.525 1.00 96.25 285 PRO A N 1
ATOM 2236 C CA . PRO A 1 285 ? -11.342 -5.459 21.419 1.00 96.25 285 PRO A CA 1
ATOM 2237 C C . PRO A 1 285 ? -10.956 -6.929 21.640 1.00 96.25 285 PRO A C 1
ATOM 2239 O O . PRO A 1 285 ? -10.309 -7.265 22.630 1.00 96.25 285 PRO A O 1
ATOM 2242 N N . VAL A 1 286 ? -11.309 -7.797 20.694 1.00 98.00 286 VAL A N 1
ATOM 2243 C CA . VAL A 1 286 ? -10.922 -9.213 20.659 1.00 98.00 286 VAL A CA 1
ATOM 2244 C C . VAL A 1 286 ? -10.050 -9.453 19.433 1.00 98.00 286 VAL A C 1
ATOM 2246 O O . VAL A 1 286 ? -10.488 -9.250 18.300 1.00 98.00 286 VAL A O 1
ATOM 2249 N N . ARG A 1 287 ? -8.806 -9.878 19.671 1.00 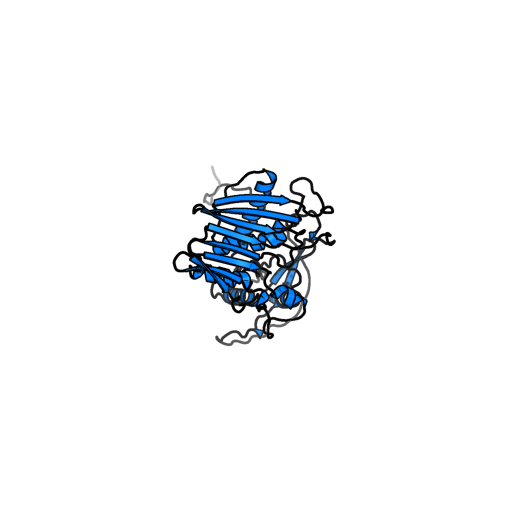98.19 287 ARG A N 1
ATOM 2250 C CA . ARG A 1 287 ? -7.820 -10.217 18.637 1.00 98.19 287 ARG A CA 1
ATOM 2251 C C . ARG A 1 287 ? -7.994 -11.666 18.182 1.00 98.19 287 ARG A C 1
ATOM 2253 O O . ARG A 1 287 ? -8.172 -12.550 19.013 1.00 98.19 287 ARG A O 1
ATOM 2260 N N . GLN A 1 288 ? -7.873 -11.903 16.881 1.00 97.69 288 GLN A N 1
ATOM 2261 C CA . GLN A 1 288 ? -7.819 -13.227 16.264 1.00 97.69 288 GLN A CA 1
ATOM 2262 C C . GLN A 1 288 ? -6.879 -13.204 15.047 1.00 97.69 288 GLN A C 1
ATOM 2264 O O . GLN A 1 288 ? -6.770 -12.184 14.360 1.00 97.69 288 GLN A O 1
ATOM 2269 N N . THR A 1 289 ? -6.210 -14.322 14.768 1.00 98.25 289 THR A N 1
ATOM 2270 C CA . THR A 1 289 ? -5.517 -14.524 13.487 1.00 98.25 289 THR A CA 1
ATOM 2271 C C . THR A 1 289 ? -6.554 -14.604 12.367 1.00 98.25 289 THR A C 1
ATOM 2273 O O . THR A 1 289 ? -7.639 -15.159 12.551 1.00 98.25 289 THR A O 1
ATOM 2276 N N . HIS A 1 290 ? -6.238 -14.032 11.212 1.00 98.25 290 HIS A N 1
ATOM 2277 C CA . HIS A 1 290 ? -7.074 -14.031 10.023 1.00 98.25 290 HIS A CA 1
ATOM 2278 C C . HIS A 1 290 ? -6.264 -14.582 8.842 1.00 98.25 290 HIS A C 1
ATOM 2280 O O . HIS A 1 290 ? -5.356 -13.891 8.369 1.00 98.25 290 HIS A O 1
ATOM 2286 N N . PRO A 1 291 ? -6.557 -15.815 8.387 1.00 97.69 291 PRO A N 1
ATOM 2287 C CA . PRO A 1 291 ? -5.879 -16.417 7.247 1.00 97.69 291 PRO A CA 1
ATOM 2288 C C . PRO A 1 291 ? -5.941 -15.544 5.996 1.00 97.69 291 PRO A C 1
ATOM 2290 O O . PRO A 1 291 ? -6.983 -14.959 5.695 1.00 97.69 291 PRO A O 1
ATOM 2293 N N . THR A 1 292 ? -4.840 -15.494 5.249 1.00 97.25 292 THR A N 1
ATOM 2294 C CA . THR A 1 292 ? -4.854 -14.958 3.883 1.00 97.25 292 THR A CA 1
ATOM 2295 C C . THR A 1 292 ? -5.768 -15.841 3.027 1.00 97.25 292 THR A C 1
ATOM 2297 O O . THR A 1 292 ? -5.721 -17.069 3.119 1.00 97.25 292 THR A O 1
ATOM 2300 N N . LEU A 1 293 ? -6.636 -15.232 2.216 1.00 95.50 293 LEU A N 1
ATOM 2301 C CA . LEU A 1 293 ? -7.520 -15.971 1.315 1.00 95.50 293 LEU A CA 1
ATOM 2302 C C . LEU A 1 293 ? -6.709 -16.758 0.270 1.00 95.50 293 LEU A C 1
ATOM 2304 O O . LEU A 1 293 ? -5.648 -16.287 -0.146 1.00 95.50 293 LEU A O 1
ATOM 2308 N N . PRO A 1 294 ? -7.221 -17.905 -0.224 1.00 89.88 294 PRO A N 1
ATOM 2309 C CA . PRO A 1 294 ? -6.615 -18.609 -1.348 1.00 89.88 294 PRO A CA 1
ATOM 2310 C C . PRO A 1 294 ? -6.374 -17.654 -2.530 1.00 89.88 294 PRO A C 1
ATOM 2312 O O . PRO A 1 294 ? -7.288 -16.913 -2.917 1.00 89.88 294 PRO A O 1
ATOM 2315 N N . PRO A 1 295 ? -5.161 -17.638 -3.104 1.00 85.19 295 PRO A N 1
ATOM 2316 C CA . PRO A 1 295 ? -4.767 -16.641 -4.085 1.00 85.19 295 PRO A CA 1
ATOM 2317 C C . PRO A 1 295 ? -5.523 -16.834 -5.404 1.00 85.19 295 PRO A C 1
ATOM 2319 O O . PRO A 1 295 ? -5.584 -17.929 -5.957 1.00 85.19 295 PRO A O 1
ATOM 2322 N N . GLN A 1 296 ? -6.023 -15.737 -5.978 1.00 82.50 296 GLN A N 1
ATOM 2323 C CA . GLN A 1 296 ? -6.419 -15.721 -7.396 1.00 82.50 296 GLN A CA 1
ATOM 2324 C C . GLN A 1 296 ? -5.190 -15.696 -8.321 1.00 82.50 296 GLN A C 1
ATOM 2326 O O . GLN A 1 296 ? -5.262 -16.132 -9.468 1.00 82.50 296 GLN A O 1
ATOM 2331 N N . THR A 1 297 ? -4.044 -15.263 -7.781 1.00 88.50 297 THR A N 1
ATOM 2332 C CA . THR A 1 297 ? -2.739 -15.115 -8.435 1.00 88.50 297 THR A CA 1
ATOM 2333 C C . THR A 1 297 ? -2.697 -14.093 -9.574 1.00 88.50 297 THR A C 1
ATOM 2335 O O . THR A 1 297 ? -3.717 -13.702 -10.143 1.00 88.50 297 THR A O 1
ATOM 2338 N N . TYR A 1 298 ? -1.487 -13.709 -9.985 1.00 86.94 298 TYR A N 1
ATOM 2339 C CA . TYR A 1 298 ? -1.251 -12.851 -11.151 1.00 86.94 298 TYR A CA 1
ATOM 2340 C C . TYR A 1 298 ? -1.774 -13.439 -12.478 1.00 86.94 298 TYR A C 1
ATOM 2342 O O . TYR A 1 298 ? -1.864 -12.715 -13.470 1.00 86.94 298 TYR A O 1
ATOM 2350 N N . VAL A 1 299 ? -2.149 -14.726 -12.526 1.00 87.94 299 VAL A N 1
ATOM 2351 C CA . VAL A 1 299 ? -2.799 -15.338 -13.701 1.00 87.94 299 VAL A CA 1
ATOM 2352 C C . VAL A 1 299 ? -4.167 -14.713 -13.976 1.00 87.94 299 VAL A C 1
ATOM 2354 O O . VAL A 1 299 ? -4.532 -14.550 -15.141 1.00 87.94 299 VAL A O 1
ATOM 2357 N N . GLU A 1 300 ? -4.915 -14.309 -12.946 1.00 89.31 300 GLU A N 1
ATOM 2358 C CA . GLU A 1 300 ? -6.271 -13.785 -13.141 1.00 89.31 300 GLU A CA 1
ATOM 2359 C C . GLU A 1 300 ? -6.269 -12.430 -13.880 1.00 89.31 300 GLU A C 1
ATOM 2361 O O . GLU A 1 300 ? -7.180 -12.182 -14.665 1.00 89.31 300 GLU A O 1
ATOM 2366 N N . TYR A 1 301 ? -5.201 -11.618 -13.783 1.00 85.94 301 TYR A N 1
ATOM 2367 C CA . TYR A 1 301 ? -5.001 -10.446 -14.660 1.00 85.94 301 TYR A CA 1
ATOM 2368 C C . TYR A 1 301 ? -5.068 -10.835 -16.148 1.00 85.94 301 TYR A C 1
ATOM 2370 O O . TYR A 1 301 ? -5.780 -10.209 -16.936 1.00 85.94 301 TYR A O 1
ATOM 2378 N N . TYR A 1 302 ? -4.349 -11.893 -16.536 1.00 84.56 302 TYR A N 1
ATOM 2379 C CA . TYR A 1 302 ? -4.313 -12.367 -17.920 1.00 84.56 302 TYR A CA 1
ATOM 2380 C C . TYR A 1 302 ? -5.628 -13.022 -18.339 1.00 84.56 302 TYR A C 1
ATOM 2382 O O . TYR A 1 302 ? -6.036 -12.874 -19.487 1.00 84.56 302 TYR A O 1
ATOM 2390 N N . ARG A 1 303 ? -6.329 -13.677 -17.411 1.00 86.94 303 ARG A N 1
ATOM 2391 C CA . ARG A 1 303 ? -7.648 -14.269 -17.656 1.00 86.94 303 ARG A CA 1
ATOM 2392 C C . ARG A 1 303 ? -8.744 -13.220 -17.862 1.00 86.94 303 ARG A C 1
ATOM 2394 O O . ARG A 1 303 ? -9.621 -13.398 -18.705 1.00 86.94 303 ARG A O 1
ATOM 2401 N N . VAL A 1 304 ? -8.704 -12.117 -17.115 1.00 87.06 304 VAL A N 1
ATOM 2402 C CA . VAL A 1 304 ? -9.597 -10.967 -17.331 1.00 87.06 304 VAL A CA 1
ATOM 2403 C C . VAL A 1 304 ? -9.253 -10.275 -18.653 1.00 87.06 304 VAL A C 1
ATOM 2405 O O . VAL A 1 304 ? -10.154 -9.974 -19.433 1.00 87.06 304 VAL A O 1
ATOM 2408 N N . LEU A 1 305 ? -7.962 -10.107 -18.967 1.00 82.38 305 LEU A N 1
ATOM 2409 C CA . LEU A 1 305 ? -7.519 -9.574 -20.259 1.00 82.38 305 LEU A CA 1
ATOM 2410 C C . LEU A 1 305 ? -7.971 -10.439 -21.446 1.00 82.38 305 LEU A C 1
ATOM 2412 O O . LEU A 1 305 ? -8.432 -9.895 -22.445 1.00 82.38 305 LEU A O 1
ATOM 2416 N N . GLU A 1 306 ? -7.873 -11.765 -21.347 1.00 82.56 306 GLU A N 1
ATOM 2417 C CA . GLU A 1 306 ? -8.354 -12.703 -22.369 1.00 82.56 306 GLU A CA 1
ATOM 2418 C C . GLU A 1 306 ? -9.845 -12.490 -22.665 1.00 82.56 306 GLU A C 1
ATOM 2420 O O . GLU A 1 306 ? -10.225 -12.311 -23.824 1.00 82.56 306 GLU A O 1
ATOM 2425 N N . LYS A 1 307 ? -10.686 -12.452 -21.622 1.00 84.25 307 LYS A N 1
ATOM 2426 C CA . LYS A 1 307 ? -12.125 -12.178 -21.757 1.00 84.25 307 LYS A CA 1
ATOM 2427 C C . LYS A 1 307 ? -12.368 -10.837 -22.454 1.00 84.25 307 LYS A C 1
ATOM 2429 O O . LYS A 1 307 ? -13.063 -10.802 -23.469 1.00 84.25 307 LYS A O 1
ATOM 2434 N N . ALA A 1 308 ? -11.713 -9.768 -21.999 1.00 81.25 308 ALA A N 1
ATOM 2435 C CA . ALA A 1 308 ? -11.847 -8.436 -22.588 1.00 81.25 308 ALA A CA 1
ATOM 2436 C C . ALA A 1 308 ? -11.437 -8.395 -24.076 1.00 81.25 308 ALA A C 1
ATOM 2438 O O . ALA A 1 308 ? -12.113 -7.769 -24.895 1.00 81.25 308 ALA A O 1
ATOM 2439 N N . LEU A 1 309 ? -10.363 -9.099 -24.456 1.00 77.75 309 LEU A N 1
ATOM 2440 C CA . LEU A 1 309 ? -9.919 -9.220 -25.852 1.00 77.75 309 LEU A CA 1
ATOM 2441 C C . LEU A 1 309 ? -10.923 -9.988 -26.726 1.00 77.75 309 LEU A C 1
ATOM 2443 O O . LEU A 1 309 ? -11.086 -9.642 -27.898 1.00 77.75 309 LEU A O 1
ATOM 2447 N N . ASN A 1 310 ? -11.627 -10.966 -26.149 1.00 81.25 310 ASN A N 1
ATOM 2448 C CA . ASN A 1 310 ? -12.737 -11.689 -26.779 1.00 81.25 310 ASN A CA 1
ATOM 2449 C C . ASN A 1 310 ? -14.061 -10.889 -26.805 1.00 81.25 310 ASN A C 1
ATOM 2451 O O . ASN A 1 310 ? -15.049 -11.365 -27.361 1.00 81.25 310 ASN A O 1
ATOM 2455 N N . GLY A 1 311 ? -14.090 -9.669 -26.251 1.00 81.44 311 GLY A N 1
ATOM 2456 C CA . GLY A 1 311 ? -15.288 -8.826 -26.157 1.00 81.44 311 GLY A CA 1
ATOM 2457 C C . GLY A 1 311 ? -16.200 -9.148 -24.966 1.00 81.44 311 GLY A C 1
ATOM 2458 O O . GLY A 1 311 ? -17.336 -8.680 -24.924 1.00 81.44 311 GLY A O 1
ATOM 2459 N N . GLU A 1 312 ? -15.722 -9.940 -24.005 1.00 86.56 312 GLU A N 1
ATOM 2460 C CA . GLU A 1 312 ? -16.438 -10.316 -22.787 1.00 86.56 312 GLU A CA 1
ATOM 2461 C C . GLU A 1 312 ? -15.953 -9.473 -21.593 1.00 86.56 312 GLU A C 1
ATOM 2463 O O . GLU A 1 312 ? -14.866 -9.687 -21.059 1.00 86.56 312 GLU A O 1
ATOM 2468 N N . GLY A 1 313 ? -16.778 -8.530 -21.133 1.00 88.19 313 GLY A N 1
ATOM 2469 C CA . GLY A 1 313 ? -16.457 -7.681 -19.980 1.00 88.19 313 GLY A CA 1
ATOM 2470 C C . GLY A 1 313 ? -15.465 -6.551 -20.285 1.00 88.19 313 GLY A C 1
ATOM 2471 O O . GLY A 1 313 ? -15.301 -6.133 -21.429 1.00 88.19 313 GLY A O 1
ATOM 2472 N N . GLU A 1 314 ? -14.842 -6.019 -19.233 1.00 87.75 314 GLU A N 1
ATOM 2473 C CA . GLU A 1 314 ? -13.909 -4.888 -19.305 1.00 87.75 314 GLU A CA 1
ATOM 2474 C C . GLU A 1 314 ? -12.448 -5.337 -19.145 1.00 87.75 314 GLU A C 1
ATOM 2476 O O . GLU A 1 314 ? -12.160 -6.410 -18.613 1.00 87.75 314 GLU A O 1
ATOM 2481 N N . VAL A 1 315 ? -11.513 -4.493 -19.592 1.00 83.12 315 VAL A N 1
ATOM 2482 C CA . VAL A 1 315 ? -10.070 -4.684 -19.366 1.00 83.12 315 VAL A CA 1
ATOM 2483 C C . VAL A 1 315 ? -9.725 -4.727 -17.867 1.00 83.12 315 VAL A C 1
ATOM 2485 O O . VAL A 1 315 ? -10.386 -4.052 -17.080 1.00 83.12 315 VAL A O 1
ATOM 2488 N N . PRO A 1 316 ? -8.672 -5.465 -17.450 1.00 81.44 316 PRO A N 1
ATOM 2489 C CA . PRO A 1 316 ? -8.330 -5.628 -16.030 1.00 81.44 316 PRO A CA 1
ATOM 2490 C C . PRO A 1 316 ? -7.947 -4.324 -15.314 1.00 81.44 316 PRO A C 1
ATOM 2492 O O . PRO A 1 316 ? -8.103 -4.229 -14.096 1.00 81.44 316 PRO A O 1
ATOM 2495 N N . VAL A 1 317 ? -7.432 -3.338 -16.053 1.00 81.75 317 VAL A N 1
ATOM 2496 C CA . VAL A 1 317 ? -7.149 -1.980 -15.575 1.00 81.75 317 VAL A CA 1
ATOM 2497 C C . VAL A 1 317 ? -7.519 -1.008 -16.688 1.00 81.75 317 VAL A C 1
ATOM 2499 O O . VAL A 1 317 ? -7.031 -1.144 -17.811 1.00 81.75 317 VAL A O 1
ATOM 2502 N N . LYS A 1 318 ? -8.367 -0.019 -16.407 1.00 79.94 318 LYS A N 1
ATOM 2503 C CA . LYS A 1 318 ? -8.746 0.979 -17.421 1.00 79.94 318 LYS A CA 1
ATOM 2504 C C . LYS A 1 318 ? -7.612 1.977 -17.654 1.00 79.94 318 LYS A C 1
ATOM 2506 O O . LYS A 1 318 ? -6.833 2.277 -16.747 1.00 79.94 318 LYS A O 1
ATOM 2511 N N . ALA A 1 319 ? -7.517 2.521 -18.866 1.00 76.75 319 ALA A N 1
ATOM 2512 C CA . ALA A 1 319 ? -6.480 3.501 -19.191 1.00 76.75 319 ALA A CA 1
ATOM 2513 C C . ALA A 1 319 ? -6.638 4.787 -18.356 1.00 76.75 319 ALA A C 1
ATOM 2515 O O . ALA A 1 319 ? -5.652 5.402 -17.954 1.00 76.75 319 ALA A O 1
ATOM 2516 N N . GLU A 1 320 ? -7.883 5.143 -18.045 1.00 78.75 320 GLU A N 1
ATOM 2517 C CA . GLU A 1 320 ? -8.287 6.278 -17.221 1.00 78.75 320 GLU A CA 1
ATOM 2518 C C . GLU A 1 320 ? -7.871 6.095 -15.753 1.00 78.75 320 GLU A C 1
ATOM 2520 O O . GLU A 1 320 ? -7.367 7.034 -15.140 1.00 78.75 320 GLU A O 1
ATOM 2525 N N . GLU A 1 321 ? -8.005 4.881 -15.204 1.00 80.56 321 GLU A N 1
ATOM 2526 C CA . GLU A 1 321 ? -7.539 4.539 -13.850 1.00 80.56 321 GLU A CA 1
ATOM 2527 C C . GLU A 1 321 ? -6.017 4.690 -13.749 1.00 80.56 321 GLU A C 1
ATOM 2529 O O . GLU A 1 321 ? -5.508 5.373 -12.860 1.00 80.56 321 GLU A O 1
ATOM 2534 N N . ALA A 1 322 ? -5.286 4.120 -14.712 1.00 79.31 322 ALA A N 1
ATOM 2535 C CA . ALA A 1 322 ? -3.833 4.225 -14.764 1.00 79.31 322 ALA A CA 1
ATOM 2536 C C . ALA A 1 322 ? -3.365 5.684 -14.916 1.00 79.31 322 ALA A C 1
ATOM 2538 O O . ALA A 1 322 ? -2.434 6.113 -14.233 1.00 79.31 322 ALA A O 1
ATOM 2539 N N . ALA A 1 323 ? -4.029 6.471 -15.769 1.00 79.31 323 ALA A N 1
ATOM 2540 C CA . ALA A 1 323 ? -3.740 7.894 -15.935 1.00 79.31 323 ALA A CA 1
ATOM 2541 C C . ALA A 1 323 ? -3.995 8.695 -14.645 1.00 79.31 323 ALA A C 1
ATOM 2543 O O . ALA A 1 323 ? -3.201 9.576 -14.309 1.00 79.31 323 ALA A O 1
ATOM 2544 N N . ALA A 1 324 ? -5.051 8.369 -13.893 1.00 82.69 324 ALA A N 1
ATOM 2545 C CA . ALA A 1 324 ? -5.349 9.011 -12.618 1.00 82.69 324 ALA A CA 1
ATOM 2546 C C . ALA A 1 324 ? -4.299 8.687 -11.537 1.00 82.69 324 ALA A C 1
ATOM 2548 O O . ALA A 1 324 ? -3.867 9.587 -10.816 1.00 82.69 324 ALA A O 1
ATOM 2549 N N . VAL A 1 325 ? -3.805 7.444 -11.471 1.00 89.44 325 VAL A N 1
ATOM 2550 C CA . VAL A 1 325 ? -2.693 7.069 -10.575 1.00 89.44 325 VAL A CA 1
ATOM 2551 C C . VAL A 1 325 ? -1.417 7.846 -10.921 1.00 89.44 325 VAL A C 1
ATOM 2553 O O . VAL A 1 325 ? -0.788 8.411 -10.027 1.00 89.44 325 VAL A O 1
ATOM 2556 N N . ILE A 1 326 ? -1.062 7.966 -12.206 1.00 87.31 326 ILE A N 1
ATOM 2557 C CA . ILE A 1 326 ? 0.086 8.789 -12.630 1.00 87.31 326 ILE A CA 1
ATOM 2558 C C . ILE A 1 326 ? -0.124 10.270 -12.271 1.00 87.31 326 ILE A C 1
ATOM 2560 O O . ILE A 1 326 ? 0.798 10.909 -11.766 1.00 87.31 326 ILE A O 1
ATOM 2564 N N . ARG A 1 327 ? -1.335 10.819 -12.445 1.00 88.62 327 ARG A N 1
ATOM 2565 C CA . ARG A 1 327 ? -1.663 12.195 -12.030 1.00 88.62 327 ARG A CA 1
ATOM 2566 C C . ARG A 1 327 ? -1.450 12.408 -10.527 1.00 88.62 327 ARG A C 1
ATOM 2568 O O . ARG A 1 327 ? -0.877 13.430 -10.151 1.00 88.62 327 ARG A O 1
ATOM 2575 N N . LEU A 1 328 ? -1.846 11.451 -9.685 1.00 94.62 328 LEU A N 1
ATOM 2576 C CA . LEU A 1 328 ? -1.599 11.495 -8.239 1.00 94.62 328 LEU A CA 1
ATOM 2577 C C . LEU A 1 328 ? -0.101 11.427 -7.895 1.00 94.62 328 LEU A C 1
ATOM 2579 O O . LEU A 1 328 ? 0.331 12.115 -6.974 1.00 94.62 328 LEU A O 1
ATOM 2583 N N . ILE A 1 329 ? 0.711 10.670 -8.641 1.00 91.94 329 ILE A N 1
ATOM 2584 C CA . ILE A 1 329 ? 2.175 10.640 -8.456 1.00 91.94 329 ILE A CA 1
ATOM 2585 C C . ILE A 1 329 ? 2.812 11.995 -8.793 1.00 91.94 329 ILE A C 1
ATOM 2587 O O . ILE A 1 329 ? 3.660 12.475 -8.039 1.00 91.94 329 ILE A O 1
ATOM 2591 N N . GLU A 1 330 ? 2.399 12.643 -9.886 1.00 91.50 330 GLU A N 1
ATOM 2592 C CA . GLU A 1 330 ? 2.902 13.983 -10.216 1.00 91.50 330 GLU A CA 1
ATOM 2593 C C . GLU A 1 330 ? 2.488 15.022 -9.162 1.00 91.50 330 GLU A C 1
ATOM 2595 O O . GLU A 1 330 ? 3.327 15.809 -8.724 1.00 91.50 330 GLU A O 1
ATOM 2600 N N . LEU A 1 331 ? 1.241 14.973 -8.675 1.00 94.75 331 LEU A N 1
ATOM 2601 C CA . LEU A 1 331 ? 0.783 15.835 -7.579 1.00 94.75 331 LEU A CA 1
ATOM 2602 C C . LEU A 1 331 ? 1.518 15.549 -6.258 1.00 94.75 331 LEU A C 1
ATOM 2604 O O . LEU A 1 331 ? 1.826 16.479 -5.519 1.00 94.75 331 LEU A O 1
ATOM 2608 N N . ALA A 1 332 ? 1.865 14.295 -5.958 1.00 96.38 332 ALA A N 1
ATOM 2609 C CA . ALA A 1 332 ? 2.694 13.963 -4.799 1.00 96.38 332 ALA A CA 1
ATOM 2610 C C . ALA A 1 332 ? 4.102 14.575 -4.916 1.00 96.38 332 ALA A C 1
ATOM 2612 O O . ALA A 1 332 ? 4.630 15.132 -3.952 1.00 96.38 332 ALA A O 1
ATOM 2613 N N . LYS A 1 333 ? 4.710 14.539 -6.107 1.00 92.62 333 LYS A N 1
ATOM 2614 C CA . LYS A 1 333 ? 5.998 15.204 -6.349 1.00 92.62 333 LYS A CA 1
ATOM 2615 C C . LYS A 1 333 ? 5.893 16.721 -6.184 1.00 92.62 333 LYS A C 1
ATOM 2617 O O . LYS A 1 333 ? 6.717 17.304 -5.483 1.00 92.62 333 LYS A O 1
ATOM 2622 N N . GLU A 1 334 ? 4.874 17.348 -6.768 1.00 94.12 334 GLU A N 1
ATOM 2623 C CA . GLU A 1 334 ? 4.627 18.790 -6.640 1.00 94.12 334 GLU A CA 1
ATOM 2624 C C . GLU A 1 334 ? 4.362 19.195 -5.178 1.00 94.12 334 GLU A C 1
ATOM 2626 O O . GLU A 1 334 ? 4.926 20.176 -4.685 1.00 94.12 334 GLU A O 1
ATOM 2631 N N . SER A 1 335 ? 3.580 18.401 -4.441 1.00 97.50 335 SER A N 1
ATOM 2632 C CA . SER A 1 335 ? 3.315 18.582 -3.010 1.00 97.50 335 SER A CA 1
ATOM 2633 C C . SER A 1 335 ? 4.608 18.548 -2.188 1.00 97.50 335 SER A C 1
ATOM 2635 O O . SER A 1 335 ? 4.884 19.484 -1.434 1.00 97.50 335 SER A O 1
ATOM 2637 N N . SER A 1 336 ? 5.450 17.529 -2.399 1.00 95.75 336 SER A N 1
ATOM 2638 C CA . SER A 1 336 ? 6.720 17.381 -1.680 1.00 95.75 336 SER A CA 1
ATOM 2639 C C . SER A 1 336 ? 7.742 18.469 -2.013 1.00 95.75 336 SER A C 1
ATOM 2641 O O . SER A 1 336 ? 8.577 18.786 -1.170 1.00 95.75 336 SER A O 1
ATOM 2643 N N . GLN A 1 337 ? 7.715 19.024 -3.226 1.00 92.62 337 GLN A N 1
ATOM 2644 C CA . GLN A 1 337 ? 8.625 20.096 -3.643 1.00 92.62 337 GLN A CA 1
ATOM 2645 C C . GLN A 1 337 ? 8.162 21.475 -3.168 1.00 92.62 337 GLN A C 1
ATOM 2647 O O . GLN A 1 337 ? 8.985 22.319 -2.820 1.00 92.62 337 GLN A O 1
ATOM 2652 N N . SER A 1 338 ? 6.849 21.714 -3.163 1.00 96.06 338 SER A N 1
ATOM 2653 C CA . SER A 1 338 ? 6.252 22.985 -2.742 1.00 96.06 338 SER A CA 1
ATOM 2654 C C . SER A 1 338 ? 6.039 23.091 -1.229 1.00 96.06 338 SER A C 1
ATOM 2656 O O . SER A 1 338 ? 5.818 24.196 -0.730 1.00 96.06 338 SER A O 1
ATOM 2658 N N . GLY A 1 339 ? 6.089 21.966 -0.504 1.00 96.62 339 GLY A N 1
ATOM 2659 C CA . GLY A 1 339 ? 5.792 21.887 0.927 1.00 96.62 339 GLY A CA 1
ATOM 2660 C C . GLY A 1 339 ? 4.309 22.098 1.250 1.00 96.62 339 GLY A C 1
ATOM 2661 O O . GLY A 1 339 ? 3.983 22.568 2.339 1.00 96.62 339 GLY A O 1
ATOM 2662 N N . LYS A 1 340 ? 3.407 21.819 0.297 1.00 98.19 340 LYS A N 1
ATOM 2663 C CA . LYS A 1 340 ? 1.970 22.125 0.390 1.00 98.19 340 LYS A CA 1
ATOM 2664 C C . LYS A 1 340 ? 1.107 20.892 0.174 1.00 98.19 340 LYS A C 1
ATOM 2666 O O . LYS A 1 340 ? 1.437 20.020 -0.623 1.00 98.19 340 LYS A O 1
ATOM 2671 N N . THR A 1 341 ? -0.052 20.871 0.822 1.00 98.75 341 THR A N 1
ATOM 2672 C CA . THR A 1 341 ? -1.174 20.017 0.415 1.00 98.75 341 THR A CA 1
ATOM 2673 C C . THR A 1 341 ? -1.795 20.585 -0.860 1.00 98.75 341 THR A C 1
ATOM 2675 O O . THR A 1 341 ? -2.037 21.791 -0.924 1.00 98.75 341 THR A O 1
ATOM 2678 N N . LEU A 1 342 ? -2.058 19.731 -1.846 1.00 98.44 342 LEU A N 1
ATOM 2679 C CA . LEU A 1 342 ? -2.686 20.092 -3.119 1.00 98.44 342 LEU A CA 1
ATOM 2680 C C . LEU A 1 342 ? -4.080 19.465 -3.222 1.00 98.44 342 LEU A C 1
ATOM 2682 O O . LEU A 1 342 ? -4.303 18.375 -2.694 1.00 98.44 342 LEU A O 1
ATOM 2686 N N . ASP A 1 343 ? -5.002 20.145 -3.900 1.00 98.12 343 ASP A N 1
ATOM 2687 C CA . ASP A 1 343 ? -6.282 19.563 -4.322 1.00 98.12 343 ASP A CA 1
ATOM 2688 C C . ASP A 1 343 ? -6.070 18.685 -5.578 1.00 98.12 343 ASP A C 1
ATOM 2690 O O . ASP A 1 343 ? -5.090 18.873 -6.309 1.00 98.12 343 ASP A O 1
ATOM 2694 N N . VAL A 1 344 ? -6.950 17.700 -5.795 1.00 95.00 344 VAL A N 1
ATOM 2695 C CA . VAL A 1 344 ? -6.797 16.628 -6.808 1.00 95.00 344 VAL A CA 1
ATOM 2696 C C . VAL A 1 344 ? -7.694 16.830 -8.027 1.00 95.00 344 VAL A C 1
ATOM 2698 O O . VAL A 1 344 ? -8.903 17.076 -7.829 1.00 95.00 344 VAL A O 1
#

Organism: Macrophomina phaseolina (strain MS6) (NCBI:txid1126212)

Secondary structure (DSSP, 8-state):
-----------------------------------PPP------PPPGGG--GGG-EEEEEETTEEEEEEHHHHHH--S--------------SS--------------GGGG-HHHHHHHHHHHTTTT-SEEEEEEE---B--SPPPSGGGS--TT-SHIIIIIHHHHHHHHHHH---SEEEEEEE--STTS---SGGG---SEEEEEEE-TTS-EEEEEE-SB---SS-EEEEEEETTEEEEEES--THHHHHHTT--TTSTTTTPPPGGGPEEEEEEETTEEEEEEEPPPPP-TTHHHHHHHHHHHTTSS--SS-HHHHHHHHHHHHHHHHHHHHTS-EE-

Radius of gyration: 25.35 Å; chains: 1; bounding box: 46×70×95 Å